Protein AF-A0A5E8HDQ6-F1 (afdb_monomer)

Sequence (291 aa):
MNWHLSIISTVIFILFSLANLFADKIPLDQSLSSLKDEVSQWKQGKISRGFQKKIRNSSRYVMSDGTCELELASKISTVTYYRLSCQETNEPSFIEFLSQNRNHLNQNEFRLKSVQRIGKKQYIEIQTGKLFSDSKEKIEIKQNTDDTDLDYPQKKEIQSGNQNRKSAIQTKTIQNPNLFYFQSIAENPKRRKEVPSNLEVFFDPSCPLEFVEKDQSFYWDQTVSYVFRITCVKDSVYRLMRVPSTSNGELIVSNTIWKNPLPGDRVLGKALLKKISETQIIWEKVILYYE

Nearest PDB structures (foldseek):
  6lbu-assembly1_B  TM=4.526E-01  e=6.367E-01  Kluyveromyces lactis
  3lh4-assembly1_A  TM=2.275E-01  e=8.948E+00  Ixodes scapularis

Solvent-accessible surface area (backbone atoms only — not comparable to full-atom values): 17510 Å² total; per-residue (Å²): 140,76,74,71,61,56,59,56,51,54,54,50,52,50,53,56,56,54,60,67,71,63,70,70,73,76,65,69,49,85,53,61,65,62,48,50,52,55,50,53,51,30,75,76,53,71,74,49,73,67,57,51,48,40,29,73,68,39,42,31,33,62,40,55,74,89,77,33,34,67,37,82,68,51,75,56,98,60,39,38,28,24,28,52,69,70,50,94,58,94,64,60,50,32,31,33,62,77,82,63,84,80,68,97,50,54,63,61,29,33,28,38,54,44,82,43,75,60,91,95,47,69,31,36,32,40,48,70,30,60,79,87,61,100,72,80,83,76,91,71,90,70,86,84,87,66,98,76,73,75,83,64,82,76,77,78,79,73,79,77,68,94,76,79,82,78,70,77,83,75,70,45,80,72,81,51,66,51,38,48,53,48,44,52,34,54,67,31,77,83,53,53,83,74,62,64,69,68,45,63,32,56,32,44,91,41,32,32,33,26,34,60,49,77,49,67,47,80,88,82,71,74,53,34,25,40,34,26,34,38,67,67,44,66,98,36,69,58,20,49,43,75,41,75,34,48,99,85,60,44,45,64,36,66,92,34,78,56,77,81,84,50,71,70,43,62,26,22,33,42,36,31,36,48,47,80,57,99,72,40,57,45,65,72,45,77,47,38,28,75,109

Radius of gyration: 27.12 Å; Cα contacts (8 Å, |Δi|>4): 432; chains: 1; bounding box: 58×44×89 Å

pLDDT: mean 74.62, std 18.77, range [29.67, 94.38]

Structure (mmCIF, N/CA/C/O backbone):
data_AF-A0A5E8HDQ6-F1
#
_entry.id   AF-A0A5E8HDQ6-F1
#
loop_
_atom_site.group_PDB
_atom_site.id
_atom_site.type_symbol
_atom_site.label_atom_id
_atom_site.label_alt_id
_atom_site.label_comp_id
_atom_site.label_asym_id
_atom_site.label_entity_id
_atom_site.label_seq_id
_atom_site.pdbx_PDB_ins_code
_atom_site.Cartn_x
_atom_site.Cartn_y
_atom_site.Cartn_z
_atom_site.occupancy
_atom_site.B_iso_or_equiv
_atom_site.auth_seq_id
_atom_site.auth_comp_id
_atom_site.auth_asym_id
_atom_site.auth_atom_id
_atom_site.pdbx_PDB_model_num
ATOM 1 N N . MET A 1 1 ? 10.882 -23.681 62.930 1.00 49.31 1 MET A N 1
ATOM 2 C CA . MET A 1 1 ? 11.065 -22.960 61.651 1.00 49.31 1 MET A CA 1
ATOM 3 C C . MET A 1 1 ? 9.932 -23.363 60.705 1.00 49.31 1 MET A C 1
ATOM 5 O O . MET A 1 1 ? 9.690 -24.552 60.576 1.00 49.31 1 MET A O 1
ATOM 9 N N . ASN A 1 2 ? 9.257 -22.385 60.088 1.00 48.56 2 ASN A N 1
ATOM 10 C CA . ASN A 1 2 ? 8.475 -22.498 58.838 1.00 48.56 2 ASN A CA 1
ATOM 11 C C . ASN A 1 2 ? 7.010 -22.998 58.846 1.00 48.56 2 ASN A C 1
ATOM 13 O O . ASN A 1 2 ? 6.622 -23.723 57.940 1.00 48.56 2 ASN A O 1
ATOM 17 N N . TRP A 1 3 ? 6.147 -22.521 59.754 1.00 45.91 3 TRP A N 1
ATOM 18 C CA . TRP A 1 3 ? 4.680 -22.665 59.579 1.00 45.91 3 TRP A CA 1
ATOM 19 C C . TRP A 1 3 ? 4.010 -21.462 58.885 1.00 45.91 3 TRP A C 1
ATOM 21 O O . TRP A 1 3 ? 2.965 -21.608 58.259 1.00 45.91 3 TRP A O 1
ATOM 31 N N . HIS A 1 4 ? 4.643 -20.283 58.891 1.00 48.59 4 HIS A N 1
ATOM 32 C CA . HIS A 1 4 ? 4.092 -19.077 58.254 1.00 48.59 4 HIS A CA 1
ATOM 33 C C . HIS A 1 4 ? 4.298 -19.012 56.729 1.00 48.59 4 HIS A C 1
ATOM 35 O O . HIS A 1 4 ? 3.543 -18.327 56.046 1.00 48.59 4 HIS A O 1
ATOM 41 N N . LEU A 1 5 ? 5.265 -19.750 56.168 1.00 50.78 5 LEU A N 1
ATOM 42 C CA . LEU A 1 5 ? 5.510 -19.758 54.717 1.00 50.78 5 LEU A CA 1
ATOM 43 C C . LEU A 1 5 ? 4.477 -20.575 53.923 1.00 50.78 5 LEU A C 1
ATOM 45 O O . LEU A 1 5 ? 4.240 -20.277 52.755 1.00 50.78 5 LEU A O 1
ATOM 49 N N . SER A 1 6 ? 3.830 -21.570 54.541 1.00 50.91 6 SER A N 1
ATOM 50 C CA . SER A 1 6 ? 2.854 -22.421 53.843 1.00 50.91 6 SER A CA 1
ATOM 51 C C . SER A 1 6 ? 1.529 -21.689 53.588 1.00 50.91 6 SER A C 1
ATOM 53 O O . SER A 1 6 ? 1.005 -21.738 52.478 1.00 50.91 6 SER A O 1
ATOM 55 N N . ILE A 1 7 ? 1.054 -20.904 54.563 1.00 53.78 7 ILE A N 1
ATOM 56 C CA . ILE A 1 7 ? -0.217 -20.168 54.461 1.00 53.78 7 ILE A CA 1
ATOM 57 C C . ILE A 1 7 ? -0.124 -19.047 53.413 1.00 53.78 7 ILE A C 1
ATOM 59 O O . ILE A 1 7 ? -1.044 -18.852 52.616 1.00 53.78 7 ILE A O 1
ATOM 63 N N . ILE A 1 8 ? 1.015 -18.350 53.352 1.00 55.41 8 ILE A N 1
ATOM 64 C CA . ILE A 1 8 ? 1.241 -17.274 52.376 1.00 55.41 8 ILE A CA 1
ATOM 65 C C . ILE A 1 8 ? 1.273 -17.841 50.948 1.00 55.41 8 ILE A C 1
ATOM 67 O O . ILE A 1 8 ? 0.690 -17.252 50.040 1.00 55.41 8 ILE A O 1
ATOM 71 N N . SER A 1 9 ? 1.869 -19.022 50.748 1.00 55.44 9 SER A N 1
ATOM 72 C CA . SER A 1 9 ? 1.910 -19.671 49.434 1.00 55.44 9 SER A CA 1
ATOM 73 C C . SER A 1 9 ? 0.520 -20.112 48.954 1.00 55.44 9 SER A C 1
ATOM 75 O O . SER A 1 9 ? 0.173 -19.882 47.796 1.00 55.44 9 SER A O 1
ATOM 77 N N . THR A 1 10 ? -0.327 -20.643 49.845 1.00 56.69 10 THR A N 1
ATOM 78 C CA . THR A 1 10 ? -1.699 -21.045 49.487 1.00 56.69 10 THR A CA 1
ATOM 79 C C . THR A 1 10 ? -2.605 -19.862 49.142 1.00 56.69 10 THR A C 1
ATOM 81 O O . THR A 1 10 ? -3.378 -19.945 48.191 1.00 56.69 10 THR A O 1
ATOM 84 N N . VAL A 1 11 ? -2.479 -18.730 49.842 1.00 57.16 11 VAL A N 1
ATOM 85 C CA . VAL A 1 11 ? -3.283 -17.527 49.553 1.00 57.16 11 VAL A CA 1
ATOM 86 C C . VAL A 1 11 ? -2.865 -16.886 48.226 1.00 57.16 11 VAL A C 1
ATOM 88 O O . VAL A 1 11 ? -3.722 -16.450 47.458 1.00 57.16 11 VAL A O 1
ATOM 91 N N . ILE A 1 12 ? -1.568 -16.895 47.902 1.00 58.69 12 ILE A N 1
ATOM 92 C CA . ILE A 1 12 ? -1.062 -16.408 46.611 1.00 58.69 12 ILE A CA 1
ATOM 93 C C . ILE A 1 12 ? -1.552 -17.304 45.465 1.00 58.69 12 ILE A C 1
ATOM 95 O O . ILE A 1 12 ? -2.018 -16.784 44.453 1.00 58.69 12 ILE A O 1
ATOM 99 N N . PHE A 1 13 ? -1.536 -18.631 45.621 1.00 54.44 13 PHE A N 1
ATOM 100 C CA . PHE A 1 13 ? -2.070 -19.534 44.594 1.00 54.44 13 PHE A CA 1
ATOM 101 C C . PHE A 1 13 ? -3.578 -19.367 44.382 1.00 54.44 13 PHE A C 1
ATOM 103 O O . PHE A 1 13 ? -4.031 -19.402 43.239 1.00 54.44 13 PHE A O 1
ATOM 110 N N . ILE A 1 14 ? -4.358 -19.114 45.437 1.00 56.53 14 ILE A N 1
ATOM 111 C CA . ILE A 1 14 ? -5.797 -18.836 45.311 1.00 56.53 14 ILE A CA 1
ATOM 112 C C . ILE A 1 14 ? -6.024 -17.496 44.588 1.00 56.53 14 ILE A C 1
ATOM 114 O O . ILE A 1 14 ? -6.832 -17.437 43.664 1.00 56.53 14 ILE A O 1
ATOM 118 N N . LEU A 1 15 ? -5.256 -16.446 44.905 1.00 54.12 15 LEU A N 1
ATOM 119 C CA . LEU A 1 15 ? -5.336 -15.155 44.204 1.00 54.12 15 LEU A CA 1
ATOM 120 C C . LEU A 1 15 ? -4.949 -15.260 42.718 1.00 54.12 15 LEU A C 1
ATOM 122 O O . LEU A 1 15 ? -5.630 -14.683 41.871 1.00 54.12 15 LEU A O 1
ATOM 126 N N . PHE A 1 16 ? -3.919 -16.039 42.373 1.00 51.88 16 PHE A N 1
ATOM 127 C CA . PHE A 1 16 ? -3.540 -16.278 40.973 1.00 51.88 16 PHE A CA 1
ATOM 128 C C . PHE A 1 16 ? -4.527 -17.185 40.221 1.00 51.88 16 PHE A C 1
ATOM 130 O O . PHE A 1 16 ? -4.709 -17.029 39.013 1.00 51.88 16 PHE A O 1
ATOM 137 N N . SER A 1 17 ? -5.207 -18.095 40.921 1.00 46.84 17 SER A N 1
ATOM 138 C CA . SER A 1 17 ? -6.248 -18.945 40.328 1.00 46.84 17 SER A CA 1
ATOM 139 C C . SER A 1 17 ? -7.522 -18.150 40.025 1.00 46.84 17 SER A C 1
ATOM 141 O O . SER A 1 17 ? -8.115 -18.331 38.964 1.00 46.84 17 SER A O 1
ATOM 143 N N . LEU A 1 18 ? -7.912 -17.214 40.903 1.00 46.69 18 LEU A N 1
ATOM 144 C CA . LEU A 1 18 ? -9.034 -16.309 40.639 1.00 46.69 18 LEU A CA 1
ATOM 145 C C . LEU A 1 18 ? -8.711 -15.274 39.551 1.00 46.69 18 LEU A C 1
ATOM 147 O O . LEU A 1 18 ? -9.576 -14.984 38.730 1.00 46.69 18 LEU A O 1
ATOM 151 N N . ALA A 1 19 ? -7.478 -14.764 39.473 1.00 45.12 19 ALA A N 1
ATOM 152 C CA . ALA A 1 19 ? -7.091 -13.800 38.438 1.00 45.12 19 ALA A CA 1
ATOM 153 C C . ALA A 1 19 ? -7.155 -14.375 37.007 1.00 45.12 19 ALA A C 1
ATOM 155 O O . ALA A 1 19 ? -7.425 -13.635 36.064 1.00 45.12 19 ALA A O 1
ATOM 156 N N . ASN A 1 20 ? -6.972 -15.690 36.838 1.00 44.34 20 ASN A N 1
ATOM 157 C CA . ASN A 1 20 ? -7.074 -16.356 35.533 1.00 44.34 20 ASN A CA 1
ATOM 158 C C . ASN A 1 20 ? -8.510 -16.750 35.136 1.00 44.34 20 ASN A C 1
ATOM 160 O O . ASN A 1 20 ? -8.743 -17.098 33.980 1.00 44.34 20 ASN A O 1
ATOM 164 N N . LEU A 1 21 ? -9.479 -16.679 36.056 1.00 40.62 21 LEU A N 1
ATOM 165 C CA . LEU A 1 21 ? -10.894 -16.937 35.757 1.00 40.62 21 LEU A CA 1
ATOM 166 C C . LEU A 1 21 ? -11.639 -15.690 35.253 1.00 40.62 21 LEU A C 1
ATOM 168 O O . LEU A 1 21 ? -12.680 -15.826 34.614 1.00 40.62 21 LEU A O 1
ATOM 172 N N . PHE A 1 22 ? -11.075 -14.494 35.448 1.00 42.53 22 PHE A N 1
ATOM 173 C CA . PHE A 1 22 ? -11.596 -13.227 34.920 1.00 42.53 22 PHE A CA 1
ATOM 174 C C . PHE A 1 22 ? -10.836 -12.757 33.672 1.00 42.53 22 PHE A C 1
ATOM 176 O O . PHE A 1 22 ? -10.570 -11.570 33.488 1.00 42.53 22 PHE A O 1
ATOM 183 N N . ALA A 1 23 ? -10.504 -13.682 32.767 1.00 39.72 23 ALA A N 1
ATOM 184 C CA . ALA A 1 23 ? -10.326 -13.311 31.367 1.00 39.72 23 ALA A CA 1
ATOM 185 C C . ALA A 1 23 ? -11.719 -12.987 30.799 1.00 39.72 23 ALA A C 1
ATOM 187 O O . ALA A 1 23 ? -12.364 -13.828 30.169 1.00 39.72 23 ALA A O 1
ATOM 188 N N . ASP A 1 24 ? -12.195 -11.780 31.121 1.00 39.78 24 ASP A N 1
ATOM 189 C CA . ASP A 1 24 ? -13.486 -11.216 30.741 1.00 39.78 24 ASP A CA 1
ATOM 190 C C . ASP A 1 24 ? -13.779 -11.490 29.262 1.00 39.78 24 ASP A C 1
ATOM 192 O O . ASP A 1 24 ? -13.218 -10.877 28.346 1.00 39.78 24 ASP A O 1
ATOM 196 N N . LYS A 1 25 ? -14.713 -12.412 29.016 1.00 46.06 25 LYS A N 1
ATOM 197 C CA . LYS A 1 25 ? -15.456 -12.425 27.761 1.00 46.06 25 LYS A CA 1
ATOM 198 C C . LYS A 1 25 ? -16.211 -11.101 27.721 1.00 46.06 25 LYS A C 1
ATOM 200 O O . LYS A 1 25 ? -17.202 -10.953 28.426 1.00 46.06 25 LYS A O 1
ATOM 205 N N . ILE A 1 26 ? -15.714 -10.141 26.936 1.00 56.59 26 ILE A N 1
ATOM 206 C CA . ILE A 1 26 ? -16.419 -8.884 26.652 1.00 56.59 26 ILE A CA 1
ATOM 207 C C . ILE A 1 26 ? -17.854 -9.269 26.263 1.00 56.59 26 ILE A C 1
ATOM 209 O O . ILE A 1 26 ? -18.007 -9.990 25.268 1.00 56.59 26 ILE A O 1
ATOM 213 N N . PRO A 1 27 ? -18.877 -8.879 27.046 1.00 59.81 27 PRO A N 1
ATOM 214 C CA . PRO A 1 27 ? -20.247 -9.247 26.742 1.00 59.81 27 PRO A CA 1
ATOM 215 C C . PRO A 1 27 ? -20.607 -8.672 25.372 1.00 59.81 27 PRO A C 1
ATOM 217 O O . PRO A 1 27 ? -20.217 -7.556 25.026 1.00 59.81 27 PRO A O 1
ATOM 220 N N . LEU A 1 28 ? -21.297 -9.476 24.570 1.00 60.28 28 LEU A N 1
ATOM 221 C CA . LEU A 1 28 ? -21.879 -9.019 23.317 1.00 60.28 28 LEU A CA 1
ATOM 222 C C . LEU A 1 28 ? -22.953 -7.989 23.695 1.00 60.28 28 LEU A C 1
ATOM 224 O O . LEU A 1 28 ? -23.933 -8.361 24.333 1.00 60.28 28 LEU A O 1
ATOM 228 N N . ASP A 1 29 ? -22.739 -6.709 23.393 1.00 63.09 29 ASP A N 1
ATOM 229 C CA . ASP A 1 29 ? -23.717 -5.650 23.656 1.00 63.09 29 ASP A CA 1
ATOM 230 C C . ASP A 1 29 ? -24.878 -5.848 22.660 1.00 63.09 29 ASP A C 1
ATOM 232 O O . ASP A 1 29 ? -24.705 -5.755 21.445 1.00 63.09 29 ASP A O 1
ATOM 236 N N . GLN A 1 30 ? -26.060 -6.206 23.172 1.00 63.69 30 GLN A N 1
ATOM 237 C CA . GLN A 1 30 ? -27.135 -6.839 22.386 1.00 63.69 30 GLN A CA 1
ATOM 238 C C . GLN A 1 30 ? -28.071 -5.881 21.621 1.00 63.69 30 GLN A C 1
ATOM 240 O O . GLN A 1 30 ? -29.013 -6.359 21.000 1.00 63.69 30 GLN A O 1
ATOM 245 N N . SER A 1 31 ? -27.857 -4.559 21.623 1.00 81.00 31 SER A N 1
ATOM 246 C CA . SER A 1 31 ? -28.801 -3.610 20.997 1.00 81.00 31 SER A CA 1
ATOM 247 C C . SER A 1 31 ? -28.120 -2.649 20.018 1.00 81.00 31 SER A C 1
ATOM 249 O O . SER A 1 31 ? -27.333 -1.786 20.421 1.00 81.00 31 SER A O 1
ATOM 251 N N . LEU A 1 32 ? -28.460 -2.766 18.727 1.00 84.50 32 LEU A N 1
ATOM 252 C CA . LEU A 1 32 ? -28.029 -1.819 17.692 1.00 84.50 32 LEU A CA 1
ATOM 253 C C . LEU A 1 32 ? -28.844 -0.525 17.721 1.00 84.50 32 LEU A C 1
ATOM 255 O O . LEU A 1 32 ? -28.324 0.524 17.343 1.00 84.50 32 LEU A O 1
ATOM 259 N N . SER A 1 33 ? -30.077 -0.559 18.230 1.00 84.25 33 SER A N 1
ATOM 260 C CA . SER A 1 33 ? -30.874 0.649 18.479 1.00 84.25 33 SER A CA 1
ATOM 261 C C . SER A 1 33 ? -30.211 1.570 19.507 1.00 84.25 33 SER A C 1
ATOM 263 O O . SER A 1 33 ? -30.049 2.761 19.251 1.00 84.25 33 SER A O 1
ATOM 265 N N . SER A 1 34 ? -29.692 1.021 20.610 1.00 85.81 34 SER A N 1
ATOM 266 C CA . SER A 1 34 ? -28.901 1.801 21.570 1.00 85.81 34 SER A CA 1
ATOM 267 C C . SER A 1 34 ? -27.644 2.394 20.926 1.00 85.81 34 SER A C 1
ATOM 269 O O . SER A 1 34 ? -27.293 3.540 21.209 1.00 85.81 34 SER A O 1
ATOM 271 N N . LEU A 1 35 ? -26.982 1.650 20.030 1.00 88.12 35 LEU A N 1
ATOM 272 C CA . LEU A 1 35 ? -25.830 2.157 19.285 1.00 88.12 35 LEU A CA 1
ATOM 273 C C . LEU A 1 35 ? -26.227 3.287 18.321 1.00 88.12 35 LEU A C 1
ATOM 275 O O . LEU A 1 35 ? -25.507 4.281 18.243 1.00 88.12 35 LEU A O 1
ATOM 279 N N . LYS A 1 36 ? -27.367 3.178 17.622 1.00 90.00 36 LYS A N 1
ATOM 280 C CA . LYS A 1 36 ? -27.915 4.256 16.778 1.00 90.00 36 LYS A CA 1
ATOM 281 C C . LYS A 1 36 ? -28.061 5.541 17.589 1.00 90.00 36 LYS A C 1
ATOM 283 O O . LYS A 1 36 ? -27.606 6.589 17.134 1.00 90.00 36 LYS A O 1
ATOM 288 N N . ASP A 1 37 ? -28.661 5.467 18.770 1.00 88.31 37 ASP A N 1
ATOM 289 C CA . ASP A 1 37 ? -28.925 6.648 19.594 1.00 88.31 37 ASP A CA 1
ATOM 290 C C . ASP A 1 37 ? -27.625 7.291 20.097 1.00 88.31 37 ASP A C 1
ATOM 292 O O . ASP A 1 37 ? -27.456 8.509 20.002 1.00 88.31 37 ASP A O 1
ATOM 296 N N . GLU A 1 38 ? -26.659 6.479 20.541 1.00 89.31 38 GLU A N 1
ATOM 297 C CA . GLU A 1 38 ? -25.329 6.952 20.948 1.00 89.31 38 GLU A CA 1
ATOM 298 C C . GLU A 1 38 ? -24.579 7.633 19.792 1.00 89.31 38 GLU A C 1
ATOM 300 O O . GLU A 1 38 ? -23.946 8.678 19.980 1.00 89.31 38 GLU A O 1
ATOM 305 N N . VAL A 1 39 ? -24.679 7.078 18.581 1.00 88.94 39 VAL A N 1
ATOM 306 C CA . VAL A 1 39 ? -24.070 7.637 17.367 1.00 88.94 39 VAL A CA 1
ATOM 307 C C . VAL A 1 39 ? -24.744 8.945 16.964 1.00 88.94 39 VAL A C 1
ATOM 309 O O . VAL A 1 39 ? -24.047 9.910 16.654 1.00 88.94 39 VAL A O 1
ATOM 312 N N . SER A 1 40 ? -26.075 9.010 17.003 1.00 86.38 40 SER A N 1
ATOM 313 C CA . SER A 1 40 ? -26.847 10.217 16.685 1.00 86.38 40 SER A CA 1
ATOM 314 C C . SER A 1 40 ? -26.514 11.364 17.640 1.00 86.38 40 SER A C 1
ATOM 316 O O . SER A 1 40 ? -26.219 12.473 17.195 1.00 86.38 40 SER A O 1
ATOM 318 N N . GLN A 1 41 ? -26.462 11.091 18.948 1.00 86.56 41 GLN A N 1
ATOM 319 C CA . GLN A 1 41 ? -26.047 12.075 19.953 1.00 86.56 41 GLN A CA 1
ATOM 320 C C . GLN A 1 41 ? -24.604 12.538 19.737 1.00 86.56 41 GLN A C 1
ATOM 322 O O . GLN A 1 41 ? -24.301 13.727 19.842 1.00 86.56 41 GLN A O 1
ATOM 327 N N . TRP A 1 42 ? -23.706 11.613 19.396 1.00 87.81 42 TRP A N 1
ATOM 328 C CA . TRP A 1 42 ? -22.324 11.954 19.081 1.00 87.81 42 TRP A CA 1
ATOM 329 C C . TRP A 1 42 ? -22.214 12.841 17.833 1.00 87.81 42 TRP A C 1
ATOM 331 O O . TRP A 1 42 ? -21.461 13.811 17.851 1.00 87.81 42 TRP A O 1
ATOM 341 N N . LYS A 1 43 ? -22.990 12.585 16.775 1.00 83.19 43 LYS A N 1
ATOM 342 C CA . LYS A 1 43 ? -23.014 13.443 15.576 1.00 83.19 43 LYS A CA 1
ATOM 343 C C . LYS A 1 43 ? -23.521 14.859 15.874 1.00 83.19 43 LYS A C 1
ATOM 345 O O . LYS A 1 43 ? -23.106 15.796 15.199 1.00 83.19 43 LYS A O 1
ATOM 350 N N . GLN A 1 44 ? -24.368 15.019 16.890 1.00 82.38 44 GLN A N 1
ATOM 351 C CA . GLN A 1 44 ? -24.886 16.313 17.342 1.00 82.38 44 GLN A CA 1
ATOM 352 C C . GLN A 1 44 ? -23.946 17.051 18.317 1.00 82.38 44 GLN A C 1
ATOM 354 O O . GLN A 1 44 ? -24.192 18.218 18.624 1.00 82.38 44 GLN A O 1
ATOM 359 N N . GLY A 1 45 ? -22.865 16.430 18.814 1.00 81.19 45 GLY A N 1
ATOM 360 C CA . GLY A 1 45 ? -22.024 17.063 19.833 1.00 81.19 45 GLY A CA 1
ATOM 361 C C . GLY A 1 45 ? -20.794 16.273 20.290 1.00 81.19 45 GLY A C 1
ATOM 362 O O . GLY A 1 45 ? -20.037 15.713 19.502 1.00 81.19 45 GLY A O 1
ATOM 363 N N . LYS A 1 46 ? -20.511 16.308 21.599 1.00 79.69 46 LYS A N 1
ATOM 364 C CA . LYS A 1 46 ? -19.355 15.610 22.189 1.00 79.69 46 LYS A CA 1
ATOM 365 C C . LYS A 1 46 ? -19.706 14.161 22.511 1.00 79.69 46 LYS A C 1
ATOM 367 O O . LYS A 1 46 ? -20.802 13.865 22.972 1.00 79.69 46 LYS A O 1
ATOM 372 N N . ILE A 1 47 ? -18.729 13.273 22.340 1.00 83.56 47 ILE A N 1
ATOM 373 C CA . ILE A 1 47 ? -18.852 11.866 22.723 1.00 83.56 47 ILE A CA 1
ATOM 374 C C . ILE A 1 47 ? -19.120 11.721 24.229 1.00 83.56 47 ILE A C 1
ATOM 376 O O . ILE A 1 47 ? -18.426 12.320 25.056 1.00 83.56 47 ILE A O 1
ATOM 380 N N . SER A 1 48 ? -20.125 10.922 24.595 1.00 87.69 48 SER A N 1
ATOM 381 C CA . SER A 1 48 ? -20.429 10.641 25.999 1.00 87.69 48 SER A CA 1
ATOM 382 C C . SER A 1 48 ? -19.330 9.775 26.630 1.00 87.69 48 SER A C 1
ATOM 384 O O . SER A 1 48 ? -18.702 8.950 25.962 1.00 87.69 48 SER A O 1
ATOM 386 N N . ARG A 1 49 ? -19.096 9.917 27.944 1.00 86.25 49 ARG A N 1
ATOM 387 C CA . ARG A 1 49 ? -18.099 9.095 28.664 1.00 86.25 49 ARG A CA 1
ATOM 388 C C . ARG A 1 49 ? -18.409 7.595 28.568 1.00 86.25 49 ARG A C 1
ATOM 390 O O . ARG A 1 49 ? -17.487 6.787 28.490 1.00 86.25 49 ARG A O 1
ATOM 397 N N . GLY A 1 50 ? -19.696 7.237 28.558 1.00 85.38 50 GLY A N 1
ATOM 398 C CA . GLY A 1 50 ? -20.158 5.859 28.387 1.00 85.38 50 GLY A CA 1
ATOM 399 C C . GLY A 1 50 ? -19.805 5.308 27.009 1.00 85.38 50 GLY A C 1
ATOM 400 O O . GLY A 1 50 ? -19.176 4.255 26.910 1.00 85.38 50 GLY A O 1
ATOM 401 N N . PHE A 1 51 ? -20.098 6.069 25.953 1.00 87.50 51 PHE A N 1
ATOM 402 C CA . PHE A 1 51 ? -19.786 5.654 24.589 1.00 87.50 51 PHE A CA 1
ATOM 403 C C . PHE A 1 51 ? -18.273 5.597 24.337 1.00 87.50 51 PHE A C 1
ATOM 405 O O . PHE A 1 51 ? -17.760 4.641 23.758 1.00 87.50 51 PHE A O 1
ATOM 412 N N . GLN A 1 52 ? -17.512 6.542 24.895 1.00 87.38 52 GLN A N 1
ATOM 413 C CA . GLN A 1 52 ? -16.051 6.508 24.849 1.00 87.38 52 GLN A CA 1
ATOM 414 C C . GLN A 1 52 ? -15.475 5.255 25.535 1.00 87.38 52 GLN A C 1
ATOM 416 O O . GLN A 1 52 ? -14.502 4.677 25.045 1.00 87.38 52 GLN A O 1
ATOM 421 N N . LYS A 1 53 ? -16.081 4.802 26.644 1.00 88.12 53 LYS A N 1
ATOM 422 C CA . LYS A 1 53 ? -15.701 3.554 27.325 1.00 88.12 53 LYS A CA 1
ATOM 423 C C . LYS A 1 53 ? -16.000 2.326 26.458 1.00 88.12 53 LYS A C 1
ATOM 425 O O . LYS A 1 53 ? -15.138 1.458 26.369 1.00 88.12 53 LYS A O 1
ATOM 430 N N . LYS A 1 54 ? -17.152 2.279 25.778 1.00 88.44 54 LYS A N 1
ATOM 431 C CA . LYS A 1 54 ? -17.510 1.202 24.830 1.00 88.44 54 LYS A CA 1
ATOM 432 C C . LYS A 1 54 ? -16.515 1.094 23.670 1.00 88.44 54 LYS A C 1
ATOM 434 O O . LYS A 1 54 ? -16.040 0.002 23.363 1.00 88.44 54 LYS A O 1
ATOM 439 N N . ILE A 1 55 ? -16.114 2.228 23.088 1.00 88.12 55 ILE A N 1
ATOM 440 C CA . ILE A 1 55 ? -15.080 2.267 22.039 1.00 88.12 55 ILE A CA 1
ATOM 441 C C . ILE A 1 55 ? -13.735 1.776 22.591 1.00 88.12 55 ILE A C 1
ATOM 443 O O . ILE A 1 55 ? -13.124 0.876 22.018 1.00 88.12 55 ILE A O 1
ATOM 447 N N . ARG A 1 56 ? -13.295 2.303 23.744 1.00 86.62 56 ARG A N 1
ATOM 448 C CA . ARG A 1 56 ? -12.022 1.912 24.377 1.00 86.62 56 ARG A CA 1
ATOM 449 C C . ARG A 1 56 ? -11.972 0.422 24.723 1.00 86.62 56 ARG A C 1
ATOM 451 O O . ARG A 1 56 ? -10.924 -0.199 24.571 1.00 86.62 56 ARG A O 1
ATOM 458 N N . ASN A 1 57 ? -13.093 -0.144 25.160 1.00 87.06 57 ASN A N 1
ATOM 459 C CA . ASN A 1 57 ? -13.212 -1.556 25.513 1.00 87.06 57 ASN A CA 1
ATOM 460 C C . ASN A 1 57 ? -13.408 -2.469 24.295 1.00 87.06 57 ASN A C 1
ATOM 462 O O . ASN A 1 57 ? -13.473 -3.684 24.459 1.00 87.06 57 ASN A O 1
ATOM 466 N N . SER A 1 58 ? -13.485 -1.912 23.080 1.00 86.19 58 SER A N 1
ATOM 467 C CA . SER A 1 58 ? -13.797 -2.664 21.864 1.00 86.19 58 SER A CA 1
ATOM 468 C C . SER A 1 58 ? -15.086 -3.487 21.995 1.00 86.19 58 SER A C 1
ATOM 470 O O . SER A 1 58 ? -15.090 -4.676 21.655 1.00 86.19 58 SER A O 1
ATOM 472 N N . SER A 1 59 ? -16.159 -2.859 22.506 1.00 88.12 59 SER A N 1
ATOM 473 C CA . SER A 1 59 ? -17.489 -3.476 22.620 1.00 88.12 59 SER A CA 1
ATOM 474 C C . SER A 1 59 ? -17.885 -4.155 21.309 1.00 88.12 59 SER A C 1
ATOM 476 O O . SER A 1 59 ? -17.632 -3.632 20.215 1.00 88.12 59 SER A O 1
ATOM 478 N N . ARG A 1 60 ? -18.477 -5.343 21.441 1.00 88.56 60 ARG A N 1
ATOM 479 C CA . ARG A 1 60 ? -18.892 -6.191 20.323 1.00 88.56 60 ARG A CA 1
ATOM 480 C C . ARG A 1 60 ? -20.390 -6.084 20.124 1.00 88.56 60 ARG A C 1
ATOM 482 O O . ARG A 1 60 ? -21.130 -6.072 21.100 1.00 88.56 60 ARG A O 1
ATOM 489 N N . TYR A 1 61 ? -20.796 -6.085 18.869 1.00 89.00 61 TYR A N 1
ATOM 490 C CA . TYR A 1 61 ? -22.176 -5.966 18.434 1.00 89.00 61 TYR A CA 1
ATOM 491 C C . TYR A 1 61 ? -22.467 -7.029 17.379 1.00 89.00 61 TYR A C 1
ATOM 493 O O . TYR A 1 61 ? -21.572 -7.452 16.642 1.00 89.00 61 TYR A O 1
ATOM 501 N N . VAL A 1 62 ? -23.725 -7.448 17.296 1.00 88.81 62 VAL A N 1
ATOM 502 C CA . VAL A 1 62 ? -24.219 -8.283 16.195 1.00 88.81 62 VAL A CA 1
ATOM 503 C C . VAL A 1 62 ? -24.378 -7.452 14.925 1.00 88.81 62 VAL A C 1
ATOM 505 O O . VAL A 1 62 ? -24.654 -6.264 14.996 1.00 88.81 62 VAL A O 1
ATOM 508 N N . MET A 1 63 ? -24.223 -8.066 13.754 1.00 86.25 63 MET A N 1
ATOM 509 C CA . MET A 1 63 ? -24.430 -7.399 12.460 1.00 86.25 63 MET A CA 1
ATOM 510 C C . MET A 1 63 ? -25.887 -7.000 12.223 1.00 86.25 63 MET A C 1
ATOM 512 O O . MET A 1 63 ? -26.137 -5.997 11.567 1.00 86.25 63 MET A O 1
ATOM 516 N N . SER A 1 64 ? -26.829 -7.786 12.740 1.00 85.94 64 SER A N 1
ATOM 517 C CA . SER A 1 64 ? -28.267 -7.553 12.629 1.00 85.94 64 SER A CA 1
ATOM 518 C C . SER A 1 64 ? -28.955 -8.053 13.896 1.00 85.94 64 SER A C 1
ATOM 520 O O . SER A 1 64 ? -28.649 -9.152 14.364 1.00 85.94 64 SER A O 1
ATOM 522 N N . ASP A 1 65 ? -29.858 -7.245 14.453 1.00 82.94 65 ASP A N 1
ATOM 523 C CA . ASP A 1 65 ? -30.719 -7.600 15.593 1.00 82.94 65 ASP A CA 1
ATOM 524 C C . ASP A 1 65 ? -32.196 -7.793 15.184 1.00 82.94 65 ASP A C 1
ATOM 526 O O . ASP A 1 65 ? -33.076 -7.919 16.033 1.00 82.94 65 ASP A O 1
ATOM 530 N N . GLY A 1 66 ? -32.473 -7.822 13.873 1.00 77.81 66 GLY A N 1
ATOM 531 C CA . GLY A 1 66 ? -33.816 -7.930 13.291 1.00 77.81 66 GLY A CA 1
ATOM 532 C C . GLY A 1 66 ? -34.574 -6.601 13.184 1.00 77.81 66 GLY A C 1
ATOM 533 O O . GLY A 1 66 ? -35.470 -6.486 12.353 1.00 77.81 66 GLY A O 1
ATOM 534 N N . THR A 1 67 ? -34.197 -5.586 13.967 1.00 81.88 67 THR A N 1
ATOM 535 C CA . THR A 1 67 ? -34.769 -4.226 13.901 1.00 81.88 67 THR A CA 1
ATOM 536 C C . THR A 1 67 ? -33.837 -3.240 13.206 1.00 81.88 67 THR A C 1
ATOM 538 O O . THR A 1 67 ? -34.279 -2.270 12.594 1.00 81.88 67 THR A O 1
ATOM 541 N N . CYS A 1 68 ? -32.538 -3.501 13.296 1.00 86.00 68 CYS A N 1
ATOM 542 C CA . CYS A 1 68 ? -31.476 -2.704 12.731 1.00 86.00 68 CYS A CA 1
ATOM 543 C C . CYS A 1 68 ? -30.358 -3.623 12.224 1.00 86.00 68 CYS A C 1
ATOM 545 O O . CYS A 1 68 ? -30.078 -4.671 12.807 1.00 86.00 68 CYS A O 1
ATOM 547 N N . GLU A 1 69 ? -29.711 -3.226 11.134 1.00 90.00 69 GLU A N 1
ATOM 548 C CA . GLU A 1 69 ? -28.616 -3.962 10.505 1.00 90.00 69 GLU A CA 1
ATOM 549 C C . GLU A 1 69 ? -27.480 -3.014 10.128 1.00 90.00 69 GLU A C 1
ATOM 551 O O . GLU A 1 69 ? -27.707 -1.872 9.731 1.00 90.00 69 GLU A O 1
ATOM 556 N N . LEU A 1 70 ? -26.242 -3.489 10.250 1.00 90.12 70 LEU A N 1
ATOM 557 C CA . LEU A 1 70 ? -25.070 -2.817 9.716 1.00 90.12 70 LEU A CA 1
ATOM 558 C C . LEU A 1 70 ? -24.972 -3.068 8.204 1.00 90.12 70 LEU A C 1
ATOM 560 O O . LEU A 1 70 ? -24.552 -4.135 7.754 1.00 90.12 70 LEU A O 1
ATOM 564 N N . GLU A 1 71 ? -25.314 -2.050 7.425 1.00 90.31 71 GLU A N 1
ATOM 565 C CA . GLU A 1 71 ? -25.304 -2.077 5.968 1.00 90.31 71 GLU A CA 1
ATOM 566 C C . GLU A 1 71 ? -24.035 -1.450 5.396 1.00 90.31 71 GLU A C 1
ATOM 568 O O . GLU A 1 71 ? -23.502 -0.461 5.913 1.00 90.31 71 GLU A O 1
ATOM 573 N N . LEU A 1 72 ? -23.593 -1.991 4.263 1.00 88.75 72 LEU A N 1
ATOM 574 C CA . LEU A 1 72 ? -22.589 -1.356 3.422 1.00 88.75 72 LEU A CA 1
ATOM 575 C C . LEU A 1 72 ? -23.197 -0.103 2.777 1.00 88.75 72 LEU A C 1
ATOM 577 O O . LEU A 1 72 ? -24.190 -0.197 2.062 1.00 88.75 72 LEU A O 1
ATOM 581 N N . ALA A 1 73 ? -22.594 1.061 3.016 1.00 88.25 73 ALA A N 1
ATOM 582 C CA . ALA A 1 73 ? -23.014 2.319 2.402 1.00 88.25 73 ALA A CA 1
ATOM 583 C C . ALA A 1 73 ? -22.225 2.607 1.117 1.00 88.25 73 ALA A C 1
ATOM 585 O O . ALA A 1 73 ? -22.805 2.946 0.092 1.00 88.25 73 ALA A O 1
ATOM 586 N N . SER A 1 74 ? -20.897 2.480 1.169 1.00 86.75 74 SER A N 1
ATOM 587 C CA . SER A 1 74 ? -20.019 2.658 0.008 1.00 86.75 74 SER A CA 1
ATOM 588 C C . SER A 1 74 ? -18.632 2.070 0.269 1.00 86.75 74 SER A C 1
ATOM 590 O O . SER A 1 74 ? -18.253 1.786 1.407 1.00 86.75 74 SER A O 1
ATOM 592 N N . LYS A 1 75 ? -17.842 1.897 -0.790 1.00 86.75 75 LYS A N 1
ATOM 593 C CA . LYS A 1 75 ? -16.442 1.464 -0.716 1.00 86.75 75 LYS A CA 1
ATOM 594 C C . LYS A 1 75 ? -15.612 2.413 -1.567 1.00 86.75 75 LYS A C 1
ATOM 596 O O . LYS A 1 75 ? -15.848 2.528 -2.764 1.00 86.75 75 LYS A O 1
ATOM 601 N N . ILE A 1 76 ? -14.659 3.107 -0.950 1.00 79.62 76 ILE A N 1
ATOM 602 C CA . ILE A 1 76 ? -13.782 4.058 -1.641 1.00 79.62 76 ILE A CA 1
ATOM 603 C C . ILE A 1 76 ? -12.339 3.667 -1.342 1.00 79.62 76 ILE A C 1
ATOM 605 O O . ILE A 1 76 ? -11.863 3.796 -0.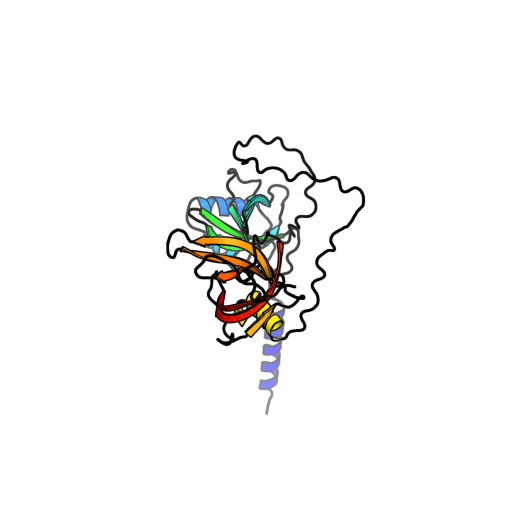212 1.00 79.62 76 ILE A O 1
ATOM 609 N N . SER A 1 77 ? -11.629 3.199 -2.367 1.00 80.12 77 SER A N 1
ATOM 610 C CA . SER A 1 77 ? -10.229 2.772 -2.275 1.00 80.12 77 SER A CA 1
ATOM 611 C C . SER A 1 77 ? -10.000 1.726 -1.171 1.00 80.12 77 SER A C 1
ATOM 613 O O . SER A 1 77 ? -10.356 0.561 -1.332 1.00 80.12 77 SER A O 1
ATOM 615 N N . THR A 1 78 ? -9.396 2.124 -0.047 1.00 82.50 78 THR A N 1
ATOM 616 C CA . THR A 1 78 ? -9.029 1.258 1.086 1.00 82.50 78 THR A CA 1
ATOM 617 C C . THR A 1 78 ? -9.962 1.401 2.291 1.00 82.50 78 THR A C 1
ATOM 619 O O . THR A 1 78 ? -9.691 0.801 3.336 1.00 82.50 78 THR A O 1
ATOM 622 N N . VAL A 1 79 ? -11.034 2.193 2.162 1.00 84.75 79 VAL A N 1
ATOM 623 C CA . VAL A 1 79 ? -12.005 2.475 3.223 1.00 84.75 79 VAL A CA 1
ATOM 624 C C . VAL A 1 79 ? -13.380 1.959 2.817 1.00 84.75 79 VAL A C 1
ATOM 626 O O . VAL A 1 79 ? -13.937 2.358 1.793 1.00 84.75 79 VAL A O 1
ATOM 629 N N . THR A 1 80 ? -13.939 1.097 3.655 1.00 89.94 80 THR A N 1
ATOM 630 C CA . THR A 1 80 ? -15.321 0.632 3.544 1.00 89.94 80 THR A CA 1
ATOM 631 C C . THR A 1 80 ? -16.182 1.435 4.507 1.00 89.94 80 THR A C 1
ATOM 633 O O . THR A 1 80 ? -15.859 1.519 5.690 1.00 89.94 80 THR A O 1
ATOM 636 N N . TYR A 1 81 ? -17.258 2.038 4.016 1.00 91.31 81 TYR A N 1
ATOM 637 C CA . TYR A 1 81 ? -18.184 2.850 4.795 1.00 91.31 81 TYR A CA 1
ATOM 638 C C . TYR A 1 81 ? -19.439 2.048 5.110 1.00 91.31 81 TYR A C 1
ATOM 640 O O . TYR A 1 81 ? -20.042 1.454 4.216 1.00 91.31 81 TYR A O 1
ATOM 648 N N . TYR A 1 82 ? -19.867 2.090 6.369 1.00 92.50 82 TYR A N 1
ATOM 649 C CA . TYR A 1 82 ? -21.080 1.428 6.826 1.00 92.50 82 TYR A CA 1
ATOM 650 C C . TYR A 1 82 ? -22.038 2.409 7.496 1.00 92.50 82 TYR A C 1
ATOM 652 O O . TYR A 1 82 ? -21.652 3.450 8.050 1.00 92.50 82 TYR A O 1
ATOM 660 N N . ARG A 1 83 ? -23.310 2.034 7.470 1.00 92.12 83 ARG A N 1
ATOM 661 C CA . ARG A 1 83 ? -24.413 2.720 8.141 1.00 92.12 83 ARG A CA 1
ATOM 662 C C . ARG A 1 83 ? -25.286 1.700 8.857 1.00 92.12 83 ARG A C 1
ATOM 664 O O . ARG A 1 83 ? -25.203 0.509 8.577 1.00 92.12 83 ARG A O 1
ATOM 671 N N . LEU A 1 84 ? -26.115 2.170 9.774 1.00 91.06 84 LEU A N 1
ATOM 672 C CA . LEU A 1 84 ? -27.143 1.332 10.381 1.00 91.06 84 LEU A CA 1
ATOM 673 C C . LEU A 1 84 ? -28.454 1.541 9.619 1.00 91.06 84 LEU A C 1
ATOM 675 O O . LEU A 1 84 ? -28.844 2.684 9.403 1.00 91.06 84 LEU A O 1
ATOM 679 N N . SER A 1 85 ? -29.145 0.469 9.238 1.00 88.00 85 SER A N 1
ATOM 680 C CA . SER A 1 85 ? -30.403 0.534 8.477 1.00 88.00 85 SER A CA 1
ATOM 681 C C . SER A 1 85 ? -31.513 1.295 9.213 1.00 88.00 85 SER A C 1
ATOM 683 O O . SER A 1 85 ? -32.372 1.907 8.591 1.00 88.00 85 SER A O 1
ATOM 685 N N . CYS A 1 86 ? -31.458 1.323 10.548 1.00 86.00 86 CYS A N 1
ATOM 686 C CA . CYS A 1 86 ? -32.384 2.066 11.400 1.00 86.00 86 CYS A CA 1
ATOM 687 C C . CYS A 1 86 ? -32.038 3.563 11.567 1.00 86.00 86 CYS A C 1
ATOM 689 O O . CYS A 1 86 ? -32.696 4.268 12.345 1.00 86.00 86 CYS A O 1
ATOM 691 N N . GLN A 1 87 ? -30.994 4.065 10.897 1.00 83.50 87 GLN A N 1
ATOM 692 C CA . GLN A 1 87 ? -30.663 5.492 10.886 1.00 83.50 87 GLN A CA 1
ATOM 693 C C . GLN A 1 87 ? -31.606 6.271 9.967 1.00 83.50 87 GLN A C 1
ATOM 695 O O . GLN A 1 87 ? -31.929 5.841 8.867 1.00 83.50 87 GLN A O 1
ATOM 700 N N . GLU A 1 88 ? -32.016 7.457 10.417 1.00 79.38 88 GLU A N 1
ATOM 701 C CA . GLU A 1 88 ? -32.846 8.373 9.619 1.00 79.38 88 GLU A CA 1
ATOM 702 C C . GLU A 1 88 ? -32.047 9.048 8.500 1.00 79.38 88 GLU A C 1
ATOM 704 O O . GLU A 1 88 ? -32.606 9.453 7.484 1.00 79.38 88 GLU A O 1
ATOM 709 N N . THR A 1 89 ? -30.731 9.179 8.678 1.00 79.44 89 THR A N 1
ATOM 710 C CA . THR A 1 89 ? -29.845 9.788 7.691 1.00 79.44 89 THR A CA 1
ATOM 711 C C . THR A 1 89 ? -29.153 8.717 6.859 1.00 79.44 89 THR A C 1
ATOM 713 O O . THR A 1 89 ? -28.640 7.727 7.373 1.00 79.44 89 THR A O 1
ATOM 716 N N . ASN A 1 90 ? -29.052 8.959 5.551 1.00 80.69 90 ASN A N 1
ATOM 717 C CA . ASN A 1 90 ? -28.292 8.098 4.640 1.00 80.69 90 ASN A CA 1
ATOM 718 C C . ASN A 1 90 ? -26.765 8.251 4.797 1.00 80.69 90 ASN A C 1
ATOM 720 O O . ASN A 1 90 ? -26.006 7.638 4.048 1.00 80.69 90 ASN A O 1
ATOM 724 N N . GLU A 1 91 ? -26.296 9.077 5.736 1.00 84.81 91 GLU A N 1
ATOM 725 C CA . GLU A 1 91 ? -24.873 9.338 5.909 1.00 84.81 91 GLU A CA 1
ATOM 726 C C . GLU A 1 91 ? -24.160 8.190 6.642 1.00 84.81 91 GLU A C 1
ATOM 728 O O . GLU A 1 91 ? -24.595 7.774 7.719 1.00 84.81 91 GLU A O 1
ATOM 733 N N . PRO A 1 92 ? -23.002 7.721 6.139 1.00 90.38 92 PRO A N 1
ATOM 734 C CA . PRO A 1 92 ? -22.249 6.679 6.815 1.00 90.38 92 PRO A CA 1
ATOM 735 C C . PRO A 1 92 ? -21.705 7.170 8.158 1.00 90.38 92 PRO A C 1
ATOM 737 O O . PRO A 1 92 ? -21.108 8.246 8.287 1.00 90.38 92 PRO A O 1
ATOM 740 N N . SER A 1 93 ? -21.890 6.339 9.176 1.00 91.06 93 SER A N 1
ATOM 741 C CA . SER A 1 93 ? -21.422 6.610 10.537 1.00 91.06 93 SER A CA 1
ATOM 742 C C . SER A 1 93 ? -20.172 5.812 10.898 1.00 91.06 93 SER A C 1
ATOM 744 O O . SER A 1 93 ? -19.404 6.238 11.765 1.00 91.06 93 SER A O 1
ATOM 746 N N . PHE A 1 94 ? -19.933 4.702 10.200 1.00 93.62 94 PHE A N 1
ATOM 747 C CA . PHE A 1 94 ? -18.880 3.749 10.517 1.00 93.62 94 PHE A CA 1
ATOM 748 C C . PHE A 1 94 ? -17.945 3.540 9.331 1.00 93.62 94 PHE A C 1
ATOM 750 O O . PHE A 1 94 ? -18.348 3.693 8.178 1.00 93.62 94 PHE A O 1
ATOM 757 N N . ILE A 1 95 ? -16.699 3.175 9.622 1.00 93.19 95 ILE A N 1
ATOM 758 C CA . ILE A 1 95 ? -15.697 2.840 8.611 1.00 93.19 95 ILE A CA 1
ATOM 759 C C . ILE A 1 95 ? -14.886 1.609 9.001 1.00 93.19 95 ILE A C 1
ATOM 761 O O . ILE A 1 95 ? -14.680 1.334 10.178 1.00 93.19 95 ILE A O 1
ATOM 765 N N . GLU A 1 96 ? -14.344 0.921 8.009 1.00 90.38 96 GLU A N 1
ATOM 766 C CA . GLU A 1 96 ? -13.352 -0.135 8.179 1.00 90.38 96 GLU A CA 1
ATOM 767 C C . GLU A 1 96 ? -12.212 0.075 7.184 1.00 90.38 96 GLU A C 1
ATOM 769 O O . GLU A 1 96 ? -12.441 0.315 5.998 1.00 90.38 96 GLU A O 1
ATOM 774 N N . PHE A 1 97 ? -10.972 -0.020 7.664 1.00 86.06 97 PHE A N 1
ATOM 775 C CA . PHE A 1 97 ? -9.792 0.012 6.805 1.00 86.06 97 PHE A CA 1
ATOM 776 C C . PHE A 1 97 ? -9.413 -1.402 6.363 1.00 86.06 97 PHE A C 1
ATOM 778 O O . PHE A 1 97 ? -9.356 -2.322 7.180 1.00 86.06 97 PHE A O 1
ATOM 785 N N . LEU A 1 98 ? -9.035 -1.554 5.092 1.00 74.56 98 LEU A N 1
ATOM 786 C CA . LEU A 1 98 ? -8.634 -2.836 4.492 1.00 74.56 98 LEU A CA 1
ATOM 787 C C . LEU A 1 98 ? -7.478 -3.549 5.241 1.00 74.56 98 LEU A C 1
ATOM 789 O O . LEU A 1 98 ? -7.361 -4.771 5.190 1.00 74.56 98 LEU A O 1
ATOM 793 N N . SER A 1 99 ? -6.637 -2.798 5.962 1.00 56.72 99 SER A N 1
ATOM 794 C CA . SER A 1 99 ? -5.349 -3.241 6.527 1.00 56.72 99 SER A CA 1
ATOM 795 C C . SER A 1 99 ? -5.407 -3.855 7.943 1.00 56.72 99 SER A C 1
ATOM 797 O O . SER A 1 99 ? -4.369 -3.980 8.601 1.00 56.72 99 SER A O 1
ATOM 799 N N . GLN A 1 100 ? -6.573 -4.217 8.482 1.00 59.62 100 GLN A N 1
ATOM 800 C CA . GLN A 1 100 ? -6.619 -4.684 9.872 1.00 59.62 100 GLN A CA 1
ATOM 801 C C . GLN A 1 100 ? -6.159 -6.142 10.040 1.00 59.62 100 GLN A C 1
ATOM 803 O O . GLN A 1 100 ? -6.711 -7.058 9.435 1.00 59.62 100 GLN A O 1
ATOM 808 N N . ASN A 1 101 ? -5.187 -6.355 10.941 1.00 54.34 101 ASN A N 1
ATOM 809 C CA . ASN A 1 101 ? -4.819 -7.672 11.468 1.00 54.34 101 ASN A CA 1
ATOM 810 C C . ASN A 1 101 ? -6.089 -8.352 12.008 1.00 54.34 101 ASN A C 1
ATOM 812 O O . ASN A 1 101 ? -6.740 -7.860 12.942 1.00 54.34 101 ASN A O 1
ATOM 816 N N . ARG A 1 102 ? -6.492 -9.442 11.353 1.00 56.41 102 ARG A N 1
ATOM 817 C CA . ARG A 1 102 ? -7.784 -10.089 11.582 1.00 56.41 102 ARG A CA 1
ATOM 818 C C . ARG A 1 102 ? -7.672 -11.031 12.770 1.00 56.41 102 ARG A C 1
ATOM 820 O O . ARG A 1 102 ? -7.335 -12.199 12.625 1.00 56.41 102 ARG A O 1
ATOM 827 N N . ASN A 1 103 ? -7.950 -10.507 13.959 1.00 58.53 103 ASN A N 1
ATOM 828 C CA . ASN A 1 103 ? -8.296 -11.365 15.088 1.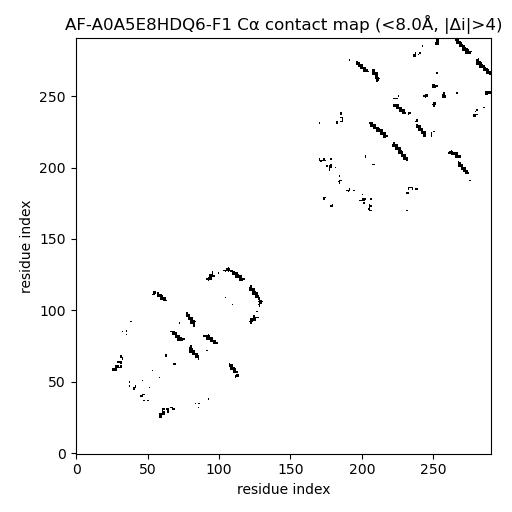00 58.53 103 ASN A CA 1
ATOM 829 C C . ASN A 1 103 ? -9.589 -12.118 14.737 1.00 58.53 103 ASN A C 1
ATOM 831 O O . ASN A 1 103 ? -10.445 -11.546 14.065 1.00 58.53 103 ASN A O 1
ATOM 835 N N . HIS A 1 104 ? -9.734 -13.360 15.206 1.00 64.12 104 HIS A N 1
ATOM 836 C CA . HIS A 1 104 ? -10.930 -14.190 15.027 1.00 64.12 104 HIS A CA 1
ATOM 837 C C . HIS A 1 104 ? -12.189 -13.498 15.596 1.00 64.12 104 HIS A C 1
ATOM 839 O O . HIS A 1 104 ? -12.536 -13.690 16.760 1.00 64.12 104 HIS A O 1
ATOM 845 N N . LEU A 1 105 ? -12.845 -12.649 14.800 1.00 74.06 105 LEU A N 1
ATOM 846 C CA . LEU A 1 105 ? -14.208 -12.181 15.037 1.00 74.06 105 LEU A CA 1
ATOM 847 C C . LEU A 1 105 ? -15.169 -13.084 14.268 1.00 74.06 105 LEU A C 1
ATOM 849 O O . LEU A 1 105 ? -14.873 -13.497 13.145 1.00 74.06 105 LEU A O 1
ATOM 853 N N . ASN A 1 106 ? -16.321 -13.370 14.866 1.00 76.75 106 ASN A N 1
ATOM 854 C CA . ASN A 1 106 ? -17.368 -14.126 14.194 1.00 76.75 106 ASN A CA 1
ATOM 855 C C . ASN A 1 106 ? -17.921 -13.323 13.007 1.00 76.75 106 ASN A C 1
ATOM 857 O O . ASN A 1 106 ? -18.018 -12.100 13.065 1.00 76.75 106 ASN A O 1
ATOM 861 N N . GLN A 1 107 ? -18.324 -14.013 11.937 1.00 78.62 107 GLN A N 1
ATOM 862 C CA . GLN A 1 107 ? -18.824 -13.381 10.704 1.00 78.62 107 GLN A CA 1
ATOM 863 C C . GLN A 1 107 ? -20.070 -12.506 10.923 1.00 78.62 107 GLN A C 1
ATOM 865 O O . GLN A 1 107 ? -20.293 -11.555 10.176 1.00 78.62 107 GLN A O 1
ATOM 870 N N . ASN A 1 108 ? -20.845 -12.795 11.970 1.00 83.44 108 ASN A N 1
ATOM 871 C CA . ASN A 1 108 ? -22.060 -12.065 12.332 1.00 83.44 108 ASN A CA 1
ATOM 872 C C . ASN A 1 108 ? -21.826 -11.006 13.416 1.00 83.44 108 ASN A C 1
ATOM 874 O O . ASN A 1 108 ? -22.788 -10.493 13.980 1.00 83.44 108 ASN A O 1
ATOM 878 N N . GLU A 1 109 ? -20.571 -10.674 13.713 1.00 87.38 109 GLU A N 1
ATOM 879 C CA . GLU A 1 109 ? -20.208 -9.699 14.735 1.00 87.38 109 GLU A CA 1
ATOM 880 C C . GLU A 1 109 ? -19.298 -8.613 14.162 1.00 87.38 109 GLU A C 1
ATOM 882 O O . GLU A 1 109 ? -18.467 -8.850 13.275 1.00 87.38 109 GLU A O 1
ATOM 887 N N . PHE A 1 110 ? -19.420 -7.414 14.723 1.00 89.75 110 PHE A N 1
ATOM 888 C CA . PHE A 1 110 ? -18.431 -6.358 14.576 1.00 89.75 110 PHE A CA 1
ATOM 889 C C . PHE A 1 110 ? -18.010 -5.822 15.939 1.00 89.75 110 PHE A C 1
ATOM 891 O O . PHE A 1 110 ? -18.720 -5.946 16.936 1.00 89.75 110 PHE A O 1
ATOM 898 N N . ARG A 1 111 ? -16.829 -5.211 15.992 1.00 90.00 111 ARG A N 1
ATOM 899 C CA . ARG A 1 111 ? -16.348 -4.507 17.185 1.00 90.00 111 ARG A CA 1
ATOM 900 C C . ARG A 1 111 ? -16.049 -3.054 16.890 1.00 90.00 111 ARG A C 1
ATOM 902 O O . ARG A 1 111 ? -15.558 -2.737 15.808 1.00 90.00 111 ARG A O 1
ATOM 909 N N . LEU A 1 112 ? -16.268 -2.199 17.881 1.00 91.19 112 LEU A N 1
ATOM 910 C CA . LEU A 1 112 ? -15.815 -0.812 17.835 1.00 91.19 112 LEU A CA 1
ATOM 911 C C . LEU A 1 112 ? -14.297 -0.742 18.054 1.00 91.19 112 LEU A C 1
ATOM 913 O O . LEU A 1 112 ? -13.719 -1.585 18.744 1.00 91.19 112 LEU A O 1
ATOM 917 N N . LYS A 1 113 ? -13.642 0.258 17.459 1.00 90.12 113 LYS A N 1
ATOM 918 C CA . LYS A 1 113 ? -12.190 0.465 17.565 1.00 90.12 113 LYS A CA 1
ATOM 919 C C . LYS A 1 113 ? -11.834 1.853 18.065 1.00 90.12 113 LYS A C 1
ATOM 921 O O . LYS A 1 113 ? -11.340 2.013 19.177 1.00 90.12 113 LYS A O 1
ATOM 926 N N . SER A 1 114 ? -12.074 2.849 17.225 1.00 89.88 114 SER A N 1
ATOM 927 C CA . SER A 1 114 ? -11.579 4.210 17.412 1.00 89.88 114 SER A CA 1
ATOM 928 C C . SER A 1 114 ? -12.507 5.200 16.736 1.00 89.88 114 SER A C 1
ATOM 930 O O . SER A 1 114 ? -13.263 4.848 15.838 1.00 89.88 114 SER A O 1
ATOM 932 N N . VAL A 1 115 ? -12.417 6.466 17.131 1.00 90.94 115 VAL A N 1
ATOM 933 C CA . VAL A 1 115 ? -13.002 7.559 16.352 1.00 90.94 115 VAL A CA 1
ATOM 934 C C . VAL A 1 115 ? -11.955 8.047 15.360 1.00 90.94 115 VAL A C 1
ATOM 936 O O . VAL A 1 115 ? -10.830 8.351 15.748 1.00 90.94 115 VAL A O 1
ATOM 939 N N . GLN A 1 116 ? -12.332 8.130 14.090 1.00 90.44 116 GLN A N 1
ATOM 940 C CA . GLN A 1 116 ? -11.478 8.547 12.987 1.00 90.44 116 GLN A CA 1
ATOM 941 C C . GLN A 1 116 ? -12.035 9.801 12.325 1.00 90.44 116 GLN A C 1
ATOM 943 O O . GLN A 1 116 ? -13.247 10.012 12.257 1.00 90.44 116 GLN A O 1
ATOM 948 N N . ARG A 1 117 ? -11.143 10.646 11.810 1.00 88.75 117 ARG A N 1
ATOM 949 C CA . ARG A 1 117 ? -11.513 11.864 11.087 1.00 88.75 117 ARG A CA 1
ATOM 950 C C . ARG A 1 117 ? -11.036 11.765 9.646 1.00 88.75 117 ARG A C 1
ATOM 952 O O . ARG A 1 117 ? -9.841 11.652 9.407 1.00 88.75 117 ARG A O 1
ATOM 959 N N . ILE A 1 118 ? -11.969 11.865 8.702 1.00 82.56 118 ILE A N 1
ATOM 960 C CA . ILE A 1 118 ? -11.673 11.907 7.266 1.00 82.56 118 ILE A CA 1
ATOM 961 C C . ILE A 1 118 ? -12.251 13.215 6.722 1.00 82.56 118 ILE A C 1
ATOM 963 O O . ILE A 1 118 ? -13.467 13.426 6.692 1.00 82.56 118 ILE A O 1
ATOM 967 N N . GLY A 1 119 ? -11.358 14.137 6.361 1.00 85.94 119 GLY A N 1
ATOM 968 C CA . GLY A 1 119 ? -11.716 15.503 5.985 1.00 85.94 119 GLY A CA 1
ATOM 969 C C . GLY A 1 119 ? -12.418 16.258 7.122 1.00 85.94 119 GLY A C 1
ATOM 970 O O . GLY A 1 119 ? -11.884 16.422 8.226 1.00 85.94 119 GLY A O 1
ATOM 971 N N . LYS A 1 120 ? -13.634 16.742 6.848 1.00 85.50 120 LYS A N 1
ATOM 972 C CA . LYS A 1 120 ? -14.477 17.461 7.821 1.00 85.50 120 LYS A CA 1
ATOM 973 C C . LYS A 1 120 ? -15.427 16.545 8.604 1.00 85.50 120 LYS A C 1
ATOM 975 O O . LYS A 1 120 ? -16.059 17.020 9.540 1.00 85.50 120 LYS A O 1
ATOM 980 N N . LYS A 1 121 ? -15.520 15.258 8.249 1.00 87.50 121 LYS A N 1
ATOM 981 C CA . LYS A 1 121 ? -16.444 14.302 8.872 1.00 87.50 121 LYS A CA 1
ATOM 982 C C . LYS A 1 121 ? -15.707 13.382 9.848 1.00 87.50 121 LYS A C 1
ATOM 984 O O . LYS A 1 121 ? -14.526 13.073 9.673 1.00 87.50 121 LYS A O 1
ATOM 989 N N . GLN A 1 122 ? -16.418 12.958 10.888 1.00 89.88 122 GLN A N 1
ATOM 990 C CA . GLN A 1 122 ? -15.941 11.970 11.852 1.00 89.88 122 GLN A CA 1
ATOM 991 C C . GLN A 1 122 ? -16.715 10.662 11.696 1.00 89.88 122 GLN A C 1
ATOM 993 O O . GLN A 1 122 ? -17.926 10.677 11.451 1.00 89.88 122 GLN A O 1
ATOM 998 N N . TYR A 1 123 ? -16.007 9.552 11.871 1.00 92.81 123 TYR A N 1
ATOM 999 C CA . TYR A 1 123 ? -16.507 8.191 11.713 1.00 92.81 123 TYR A CA 1
ATOM 1000 C C . TYR A 1 123 ? -16.044 7.314 12.870 1.00 92.81 123 TYR A C 1
ATOM 1002 O O . TYR A 1 123 ? -15.001 7.570 13.472 1.00 92.81 123 TYR A O 1
ATOM 1010 N N . ILE A 1 124 ? -16.805 6.268 13.166 1.00 93.06 124 ILE A N 1
ATOM 1011 C CA . ILE A 1 124 ? -16.378 5.229 14.100 1.00 93.06 124 ILE A CA 1
ATOM 1012 C C . ILE A 1 124 ? -15.733 4.111 13.297 1.00 93.06 124 ILE A C 1
ATOM 1014 O O . ILE A 1 124 ? -16.362 3.491 12.446 1.00 93.06 124 ILE A O 1
ATOM 1018 N N . GLU A 1 125 ? -14.465 3.852 13.568 1.00 92.75 125 GLU A N 1
ATOM 1019 C CA . GLU A 1 125 ? -13.783 2.685 13.047 1.00 92.75 125 GLU A CA 1
ATOM 1020 C C . GLU A 1 125 ? -14.348 1.427 13.700 1.00 92.75 125 GLU A C 1
ATOM 1022 O O . GLU A 1 125 ? -14.439 1.324 14.929 1.00 92.75 125 GLU A O 1
ATOM 1027 N N . ILE A 1 126 ? -14.698 0.468 12.857 1.00 91.62 126 ILE A N 1
ATOM 1028 C CA . ILE A 1 126 ? -15.164 -0.852 13.241 1.00 91.62 126 ILE A CA 1
ATOM 1029 C C . ILE A 1 126 ? -14.273 -1.920 12.621 1.00 91.62 126 ILE A C 1
ATOM 1031 O O . ILE A 1 126 ? -13.490 -1.665 11.705 1.00 91.62 126 ILE A O 1
ATOM 1035 N N . GLN A 1 127 ? -14.391 -3.129 13.148 1.00 89.56 127 GLN A N 1
ATOM 1036 C CA . GLN A 1 127 ? -13.839 -4.321 12.526 1.00 89.56 127 GLN A CA 1
ATOM 1037 C C . GLN A 1 127 ? -14.932 -5.362 12.394 1.00 89.56 127 GLN A C 1
ATOM 1039 O O . GLN A 1 127 ? -15.546 -5.726 13.399 1.00 89.56 127 GLN A O 1
ATOM 1044 N N . THR A 1 128 ? -15.131 -5.851 11.179 1.00 85.81 128 THR A N 1
ATOM 1045 C CA . THR A 1 128 ? -16.127 -6.860 10.846 1.00 85.81 128 THR A CA 1
ATOM 1046 C C . THR A 1 128 ? -15.482 -8.242 10.734 1.00 85.81 128 THR A C 1
ATOM 1048 O O . THR A 1 128 ? -14.297 -8.381 10.420 1.00 85.81 128 THR A O 1
ATOM 1051 N N . GLY A 1 129 ? -16.256 -9.294 11.013 1.00 72.56 129 GLY A N 1
ATOM 1052 C CA . GLY A 1 129 ? -15.860 -10.670 10.697 1.00 72.56 129 GLY A CA 1
ATOM 1053 C C . GLY A 1 129 ? -16.145 -11.083 9.246 1.00 72.56 129 GLY A C 1
ATOM 1054 O O . GLY A 1 129 ? -15.767 -12.187 8.846 1.00 72.56 129 GLY A O 1
ATOM 1055 N N . LYS A 1 130 ? -16.824 -10.241 8.449 1.00 66.06 130 LYS A N 1
ATOM 1056 C CA . LYS A 1 130 ? -17.172 -10.549 7.055 1.00 66.06 130 LYS A CA 1
ATOM 1057 C C . LYS A 1 130 ? -15.945 -10.377 6.160 1.00 66.06 130 LYS A C 1
ATOM 1059 O O . LYS A 1 130 ? -15.363 -9.303 6.044 1.00 66.06 130 LYS A O 1
ATOM 1064 N N . LEU A 1 131 ? -15.573 -11.454 5.474 1.00 54.09 131 LEU A N 1
ATOM 1065 C CA . LEU A 1 131 ? -14.655 -11.381 4.347 1.00 54.09 131 LEU A CA 1
ATOM 1066 C C . LEU A 1 131 ? -15.433 -10.792 3.164 1.00 54.09 131 LEU A C 1
ATOM 1068 O O . LEU A 1 131 ? -16.141 -11.530 2.484 1.00 54.09 131 LEU A O 1
ATOM 1072 N N . PHE A 1 132 ? -15.294 -9.495 2.885 1.00 51.03 132 PHE A N 1
ATOM 1073 C CA . PHE A 1 132 ? -15.606 -8.981 1.548 1.00 51.03 132 PHE A CA 1
ATOM 1074 C C . PHE A 1 132 ? -14.532 -9.510 0.590 1.00 51.03 132 PHE A C 1
ATOM 1076 O O . PHE A 1 132 ? -13.531 -8.859 0.302 1.00 51.03 132 PHE A O 1
ATOM 1083 N N . SER A 1 133 ? -14.681 -10.776 0.207 1.00 34.25 133 SER A N 1
ATOM 1084 C CA . SER A 1 133 ? -14.031 -11.335 -0.965 1.00 34.25 133 SER A CA 1
ATOM 1085 C C . SER A 1 133 ? -14.829 -10.829 -2.157 1.00 34.25 133 SER A C 1
ATOM 1087 O O . SER A 1 133 ? -16.040 -11.029 -2.185 1.00 34.25 133 SER A O 1
ATOM 1089 N N . ASP A 1 134 ? -14.171 -10.193 -3.125 1.00 37.69 134 ASP A N 1
ATOM 1090 C CA . ASP A 1 134 ? -14.757 -9.793 -4.413 1.00 37.69 134 ASP A CA 1
ATOM 1091 C C . ASP A 1 134 ? -15.110 -11.034 -5.276 1.00 37.69 134 ASP A C 1
ATOM 1093 O O . ASP A 1 134 ? -14.762 -11.139 -6.449 1.00 37.69 134 ASP A O 1
ATOM 1097 N N . SER A 1 135 ? -15.774 -12.037 -4.698 1.00 34.47 135 SER A N 1
ATOM 1098 C CA . SER A 1 135 ? -16.251 -13.218 -5.400 1.00 34.47 135 SER A CA 1
ATOM 1099 C C . SER A 1 135 ? -17.693 -13.514 -4.993 1.00 34.47 135 SER A C 1
ATOM 1101 O O . SER A 1 135 ? -17.965 -14.053 -3.923 1.00 34.47 135 SER A O 1
ATOM 1103 N N . LYS A 1 136 ? -18.602 -13.195 -5.926 1.00 36.06 136 LYS A N 1
ATOM 1104 C CA . LYS A 1 136 ? -20.064 -13.393 -5.910 1.00 36.06 136 LYS A CA 1
ATOM 1105 C C . LYS A 1 136 ? -20.887 -12.236 -5.331 1.00 36.06 136 LYS A C 1
ATOM 1107 O O . LYS A 1 136 ? -21.676 -12.434 -4.411 1.00 36.06 136 LYS A O 1
ATOM 1112 N N . GLU A 1 137 ? -20.822 -11.071 -5.972 1.00 33.75 137 GLU A N 1
ATOM 1113 C CA . GLU A 1 137 ? -22.038 -10.262 -6.089 1.00 33.75 137 GLU A CA 1
ATOM 1114 C C . GLU A 1 137 ? -22.973 -10.961 -7.079 1.00 33.75 137 GLU A C 1
ATOM 1116 O O . GLU A 1 137 ? -22.655 -11.168 -8.252 1.00 33.75 137 GLU A O 1
ATOM 1121 N N . LYS A 1 138 ? -24.115 -11.418 -6.560 1.00 32.31 138 LYS A N 1
ATOM 1122 C CA . LYS A 1 138 ? -25.263 -11.766 -7.387 1.00 32.31 138 LYS A CA 1
ATOM 1123 C C . LYS A 1 138 ? -25.675 -10.503 -8.134 1.00 32.31 138 LYS A C 1
ATOM 1125 O O . LYS A 1 138 ? -25.879 -9.462 -7.521 1.00 32.31 138 LYS A O 1
ATOM 1130 N N . ILE A 1 139 ? -25.803 -10.642 -9.445 1.00 38.44 139 ILE A N 1
ATOM 1131 C CA . ILE A 1 139 ? -26.378 -9.655 -10.349 1.00 38.44 139 ILE A CA 1
ATOM 1132 C C . ILE A 1 139 ? -27.823 -9.405 -9.896 1.00 38.44 139 ILE A C 1
ATOM 1134 O O . ILE A 1 139 ? -28.720 -10.180 -10.218 1.00 38.44 139 ILE A O 1
ATOM 1138 N N . GLU A 1 140 ? -28.044 -8.344 -9.126 1.00 29.67 140 GLU A N 1
ATOM 1139 C CA . GLU A 1 140 ? -29.341 -7.683 -9.039 1.00 29.67 140 GLU A CA 1
ATOM 1140 C C . GLU A 1 140 ? -29.233 -6.374 -9.812 1.00 29.67 140 GLU A C 1
ATOM 1142 O O . GLU A 1 140 ? -28.515 -5.448 -9.442 1.00 29.67 140 GLU A O 1
ATOM 1147 N N . ILE A 1 141 ? -29.932 -6.343 -10.943 1.00 39.75 141 ILE A N 1
ATOM 1148 C CA . ILE A 1 141 ? -30.076 -5.183 -11.811 1.00 39.75 141 ILE A CA 1
ATOM 1149 C C . ILE A 1 141 ? -30.886 -4.142 -11.030 1.00 39.75 141 ILE A C 1
ATOM 1151 O O . ILE A 1 141 ? -32.114 -4.209 -10.994 1.00 39.75 141 ILE A O 1
ATOM 1155 N N . LYS A 1 142 ? -30.215 -3.183 -10.387 1.00 32.59 142 LYS A N 1
ATOM 1156 C CA . LYS A 1 142 ? -30.843 -1.919 -9.990 1.00 32.59 142 LYS A CA 1
ATOM 1157 C C . LYS A 1 142 ? -30.577 -0.895 -11.085 1.00 32.59 142 LYS A C 1
ATOM 1159 O O . LYS A 1 142 ? -29.436 -0.673 -11.474 1.00 32.59 142 LYS A O 1
ATOM 1164 N N . GLN A 1 143 ? -31.663 -0.338 -11.614 1.00 37.31 143 GLN A N 1
ATOM 1165 C CA . GLN A 1 143 ? -31.650 0.729 -12.608 1.00 37.31 143 GLN A CA 1
ATOM 1166 C C . GLN A 1 143 ? -30.825 1.908 -12.088 1.00 37.31 143 GLN A C 1
ATOM 1168 O O . GLN A 1 143 ? -31.104 2.446 -11.018 1.00 37.31 143 GLN A O 1
ATOM 1173 N N . ASN A 1 144 ? -29.798 2.257 -12.857 1.00 32.59 144 ASN A N 1
ATOM 1174 C CA . ASN A 1 144 ? -28.894 3.366 -12.603 1.00 32.59 144 ASN A CA 1
ATOM 1175 C C . ASN A 1 144 ? -29.640 4.675 -12.916 1.00 32.59 144 ASN A C 1
ATOM 1177 O O . ASN A 1 144 ? -30.102 4.862 -14.041 1.00 32.59 144 ASN A O 1
ATOM 1181 N N . THR A 1 145 ? -29.802 5.551 -11.926 1.00 41.25 145 THR A N 1
ATOM 1182 C CA . THR A 1 145 ? -30.362 6.906 -12.094 1.00 41.25 145 THR A CA 1
ATOM 1183 C C . THR A 1 145 ? -29.401 7.972 -11.572 1.00 41.25 145 THR A C 1
ATOM 1185 O O . THR A 1 145 ? -29.853 9.004 -11.083 1.00 41.25 145 THR A O 1
ATOM 1188 N N . ASP A 1 146 ? -28.091 7.715 -11.611 1.00 38.12 146 ASP A N 1
ATOM 1189 C CA . ASP A 1 146 ? -27.087 8.668 -11.139 1.00 38.12 146 ASP A CA 1
ATOM 1190 C C . ASP A 1 146 ? -26.111 9.038 -12.265 1.00 38.12 146 ASP A C 1
ATOM 1192 O O . ASP A 1 146 ? -25.396 8.199 -12.807 1.00 38.12 146 ASP A O 1
ATOM 1196 N N . ASP A 1 147 ? -26.113 10.320 -12.624 1.00 45.06 147 ASP A N 1
ATOM 1197 C CA . ASP A 1 147 ? -25.448 10.927 -13.788 1.00 45.06 147 ASP A CA 1
ATOM 1198 C C . ASP A 1 147 ? -23.951 11.217 -13.517 1.00 45.06 147 ASP A C 1
ATOM 1200 O O . ASP A 1 147 ? -23.388 12.220 -13.960 1.00 45.06 147 ASP A O 1
ATOM 1204 N N . THR A 1 148 ? -23.288 10.363 -12.726 1.00 51.09 148 THR A N 1
ATOM 1205 C CA . THR A 1 148 ? -21.863 10.518 -12.355 1.00 51.09 148 THR A CA 1
ATOM 1206 C C . THR A 1 148 ? -20.966 9.358 -12.780 1.00 51.09 148 THR A C 1
ATOM 1208 O O . THR A 1 148 ? -19.756 9.401 -12.540 1.00 51.09 148 THR A O 1
ATOM 1211 N N . ASP A 1 149 ? -21.509 8.373 -13.494 1.00 42.22 149 ASP A N 1
ATOM 1212 C CA . ASP A 1 149 ? -20.698 7.359 -14.156 1.00 42.22 149 ASP A CA 1
ATOM 1213 C C . ASP A 1 149 ? -20.081 7.955 -15.429 1.00 42.22 149 ASP A C 1
ATOM 1215 O O . ASP A 1 149 ? -20.691 8.023 -16.494 1.00 42.22 149 ASP A O 1
ATOM 1219 N N . LEU A 1 150 ? -18.833 8.413 -15.316 1.00 47.84 150 LEU A N 1
ATOM 1220 C CA . LEU A 1 150 ? -17.974 8.605 -16.479 1.00 47.84 150 LEU A CA 1
ATOM 1221 C C . LEU A 1 150 ? -17.876 7.263 -17.212 1.00 47.84 150 LEU A C 1
ATOM 1223 O O . LEU A 1 150 ? -17.277 6.319 -16.694 1.00 47.84 150 LEU A O 1
ATOM 1227 N N . ASP A 1 151 ? -18.458 7.205 -18.411 1.00 44.81 151 ASP A N 1
ATOM 1228 C CA . ASP A 1 151 ? -18.399 6.080 -19.346 1.00 44.81 151 ASP A CA 1
ATOM 1229 C C . ASP A 1 151 ? -16.935 5.770 -19.709 1.00 44.81 151 ASP A C 1
ATOM 1231 O O . ASP A 1 151 ? -16.372 6.233 -20.707 1.00 44.81 151 ASP A O 1
ATOM 1235 N N . TYR A 1 152 ? -16.270 4.977 -18.873 1.00 41.69 152 TYR A N 1
ATOM 1236 C CA . TYR A 1 152 ? -15.030 4.327 -19.258 1.00 41.69 152 TYR A CA 1
ATOM 1237 C C . TYR A 1 152 ? -15.369 3.289 -20.329 1.00 41.69 152 TYR A C 1
ATOM 1239 O O . TYR A 1 152 ? -16.291 2.495 -20.128 1.00 41.69 152 TYR A O 1
ATOM 1247 N N . PRO A 1 153 ? -14.633 3.231 -21.455 1.00 37.34 153 PRO A N 1
ATOM 1248 C CA . PRO A 1 153 ? -14.903 2.2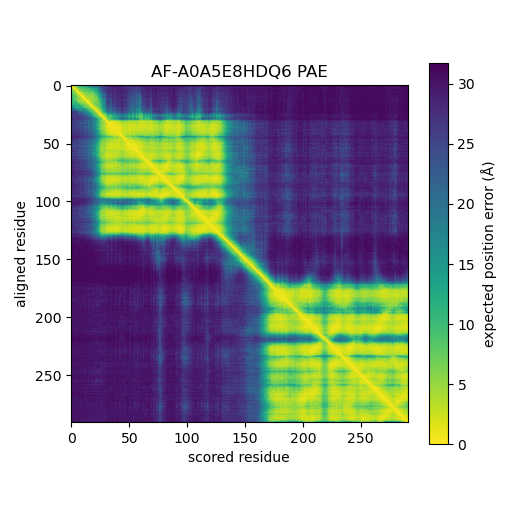47 -22.489 1.00 37.34 153 PRO A CA 1
ATOM 1249 C C . PRO A 1 153 ? -14.806 0.847 -21.884 1.00 37.34 153 PRO A C 1
ATOM 1251 O O . PRO A 1 153 ? -13.722 0.383 -21.514 1.00 37.34 153 PRO A O 1
ATOM 1254 N N . GLN A 1 154 ? -15.957 0.179 -21.774 1.00 42.06 154 GLN A N 1
ATOM 1255 C CA . GLN A 1 154 ? -16.033 -1.206 -21.342 1.00 42.06 154 GLN A CA 1
ATOM 1256 C C . GLN A 1 154 ? -15.154 -2.031 -22.279 1.00 42.06 154 GLN A C 1
ATOM 1258 O O . GLN A 1 154 ? -15.376 -2.111 -23.492 1.00 42.06 154 GLN A O 1
ATOM 1263 N N . LYS A 1 155 ? -14.096 -2.611 -21.709 1.00 44.84 155 LYS A N 1
ATOM 1264 C CA . LYS A 1 155 ? -13.189 -3.513 -22.407 1.00 44.84 155 LYS A CA 1
ATOM 1265 C C . LYS A 1 155 ? -14.034 -4.662 -22.947 1.00 44.84 155 LYS A C 1
ATOM 1267 O O . LYS A 1 155 ? -14.502 -5.480 -22.164 1.00 44.84 155 LYS A O 1
ATOM 1272 N N . LYS A 1 156 ? -14.245 -4.693 -24.268 1.00 39.72 156 LYS A N 1
ATOM 1273 C CA . LYS A 1 156 ? -14.964 -5.769 -24.961 1.00 39.72 156 LYS A CA 1
ATOM 1274 C C . LYS A 1 156 ? -14.454 -7.109 -24.439 1.00 39.72 156 LYS A C 1
ATOM 1276 O O . LYS A 1 156 ? -13.288 -7.451 -24.657 1.00 39.72 156 LYS A O 1
ATOM 1281 N N . GLU A 1 157 ? -15.313 -7.844 -23.742 1.00 41.72 157 GLU A N 1
ATOM 1282 C CA . GLU A 1 157 ? -15.065 -9.243 -23.436 1.00 41.72 157 GLU A CA 1
ATOM 1283 C C . GLU A 1 157 ? -15.012 -9.985 -24.769 1.00 41.72 157 GLU A C 1
ATOM 1285 O O . GLU A 1 157 ? -16.023 -10.235 -25.425 1.00 41.72 157 GLU A O 1
ATOM 1290 N N . ILE A 1 158 ? -13.794 -10.292 -25.212 1.00 39.31 158 ILE A N 1
ATOM 1291 C CA . ILE A 1 158 ? -13.584 -11.281 -26.257 1.00 39.31 158 ILE A CA 1
ATOM 1292 C C . ILE A 1 158 ? -14.083 -12.591 -25.657 1.00 39.31 158 ILE A C 1
ATOM 1294 O O . ILE A 1 158 ? -13.452 -13.137 -24.747 1.00 39.31 158 ILE A O 1
ATOM 1298 N N . GLN A 1 159 ? -15.226 -13.064 -26.158 1.00 42.47 159 GLN A N 1
ATOM 1299 C CA . GLN A 1 159 ? -15.693 -14.428 -25.962 1.00 42.47 159 GLN A CA 1
ATOM 1300 C C . GLN A 1 159 ? -14.523 -15.359 -26.281 1.00 42.47 159 GLN A C 1
ATOM 1302 O O . GLN A 1 159 ? -14.156 -15.559 -27.439 1.00 42.47 159 GLN A O 1
ATOM 1307 N N . SER A 1 160 ? -13.884 -15.873 -25.234 1.00 38.28 160 SER A N 1
ATOM 1308 C CA . SER A 1 160 ? -12.810 -16.844 -25.365 1.00 38.28 160 SER A CA 1
ATOM 1309 C C . SER A 1 160 ? -13.445 -18.180 -25.717 1.00 38.28 160 SER A C 1
ATOM 1311 O O . SER A 1 160 ? -13.694 -19.021 -24.855 1.00 38.28 160 SER A O 1
ATOM 1313 N N . GLY A 1 161 ? -13.692 -18.375 -27.012 1.00 38.09 161 GLY A N 1
ATOM 1314 C CA . GLY A 1 161 ? -13.512 -19.691 -27.599 1.00 38.09 161 GLY A CA 1
ATOM 1315 C C . GLY A 1 161 ? -12.105 -20.173 -27.246 1.00 38.09 161 GLY A C 1
ATOM 1316 O O . GLY A 1 161 ? -11.150 -19.398 -27.294 1.00 38.09 161 GLY A O 1
ATOM 1317 N N . ASN A 1 162 ? -12.013 -21.426 -26.804 1.00 43.91 162 ASN A N 1
ATOM 1318 C CA . ASN A 1 162 ? -10.783 -22.140 -26.471 1.00 43.91 162 ASN A CA 1
ATOM 1319 C C . ASN A 1 162 ? -9.573 -21.669 -27.289 1.00 43.91 162 ASN A C 1
ATOM 1321 O O . ASN A 1 162 ? -9.456 -22.052 -28.448 1.00 43.91 162 ASN A O 1
ATOM 1325 N N . GLN A 1 163 ? -8.667 -20.912 -26.667 1.00 44.97 163 GLN A N 1
ATOM 1326 C CA . GLN A 1 163 ? -7.222 -20.973 -26.895 1.00 44.97 163 GLN A CA 1
ATOM 1327 C C . GLN A 1 163 ? -6.491 -20.060 -25.897 1.00 44.97 163 GLN A C 1
ATOM 1329 O O . GLN A 1 163 ? -6.700 -18.854 -25.836 1.00 44.97 163 GLN A O 1
ATOM 1334 N N . ASN A 1 164 ? -5.604 -20.683 -25.118 1.00 41.41 164 ASN A N 1
ATOM 1335 C CA . ASN A 1 164 ? -4.532 -20.073 -24.328 1.00 41.41 164 ASN A CA 1
ATOM 1336 C C . ASN A 1 164 ? -4.953 -19.190 -23.141 1.00 41.41 164 ASN A C 1
ATOM 1338 O O . ASN A 1 164 ? -4.764 -17.974 -23.125 1.00 41.41 164 ASN A O 1
ATOM 1342 N N . ARG A 1 165 ? -5.378 -19.852 -22.052 1.00 40.56 165 ARG A N 1
ATOM 1343 C CA . ARG A 1 165 ? -5.182 -19.332 -20.688 1.00 40.56 165 ARG A CA 1
ATOM 1344 C C . ARG A 1 165 ? -3.706 -18.935 -20.532 1.00 40.56 165 ARG A C 1
ATOM 1346 O O . ARG A 1 165 ? -2.859 -19.813 -20.381 1.00 40.56 165 ARG A O 1
ATOM 1353 N N . LYS A 1 166 ? -3.387 -17.635 -20.533 1.00 43.22 166 LYS A N 1
ATOM 1354 C CA . LYS A 1 166 ? -2.128 -17.163 -19.937 1.00 43.22 166 LYS A CA 1
ATOM 1355 C C . LYS A 1 166 ? -2.166 -17.605 -18.477 1.00 43.22 166 LYS A C 1
ATOM 1357 O O . LYS A 1 166 ? -3.089 -17.248 -17.746 1.00 43.22 166 LYS A O 1
ATOM 1362 N N . SER A 1 167 ? -1.240 -18.487 -18.112 1.00 36.09 167 SER A N 1
ATOM 1363 C CA . SER A 1 167 ? -1.185 -19.131 -16.804 1.00 36.09 167 SER A CA 1
ATOM 1364 C C . SER A 1 167 ? -1.280 -18.091 -15.693 1.00 36.09 167 SER A C 1
ATOM 1366 O O . SER A 1 167 ? -0.596 -17.066 -15.757 1.00 36.09 167 SER A O 1
ATOM 1368 N N . ALA A 1 168 ? -2.070 -18.383 -14.656 1.00 44.97 168 ALA A N 1
ATOM 1369 C CA . ALA A 1 168 ? -1.917 -17.734 -13.361 1.00 44.97 168 ALA A CA 1
ATOM 1370 C C . ALA A 1 168 ? -0.418 -17.637 -13.045 1.00 44.97 168 ALA A C 1
ATOM 1372 O O . ALA A 1 168 ? 0.299 -18.625 -13.214 1.00 44.97 168 ALA A O 1
ATOM 1373 N N . ILE A 1 169 ? 0.049 -16.438 -12.688 1.00 47.66 169 ILE A N 1
ATOM 1374 C CA . ILE A 1 169 ? 1.455 -16.154 -12.396 1.00 47.66 169 ILE A CA 1
ATOM 1375 C C . ILE A 1 169 ? 1.903 -17.165 -11.338 1.00 47.66 169 ILE A C 1
ATOM 1377 O O . ILE A 1 169 ? 1.539 -17.048 -10.170 1.00 47.66 169 ILE A O 1
ATOM 1381 N N . GLN A 1 170 ? 2.640 -18.194 -11.756 1.00 43.81 170 GLN A N 1
ATOM 1382 C CA . GLN A 1 170 ? 3.335 -19.082 -10.841 1.00 43.81 170 GLN A CA 1
ATOM 1383 C C . GLN A 1 170 ? 4.481 -18.253 -10.277 1.00 43.81 170 GLN A C 1
ATOM 1385 O O . GLN A 1 170 ? 5.540 -18.151 -10.894 1.00 43.81 170 GLN A O 1
ATOM 1390 N N . THR A 1 171 ? 4.247 -17.577 -9.153 1.00 53.59 171 THR A N 1
ATOM 1391 C CA . THR A 1 171 ? 5.310 -16.896 -8.418 1.00 53.59 171 THR A CA 1
ATOM 1392 C C . THR A 1 171 ? 6.295 -17.974 -7.993 1.00 53.59 171 THR A C 1
ATOM 1394 O O . THR A 1 171 ? 6.010 -18.770 -7.097 1.00 53.59 171 THR A O 1
ATOM 1397 N N . LYS A 1 172 ? 7.427 -18.066 -8.697 1.00 61.31 172 LYS A N 1
ATOM 1398 C CA . LYS A 1 172 ? 8.523 -18.948 -8.298 1.00 61.31 172 LYS A CA 1
ATOM 1399 C C . LYS A 1 172 ? 8.948 -18.548 -6.885 1.00 61.31 172 LYS A C 1
ATOM 1401 O O . LYS A 1 172 ? 8.944 -17.366 -6.551 1.00 61.31 172 LYS A O 1
ATOM 1406 N N . THR A 1 173 ? 9.291 -19.520 -6.048 1.00 71.56 173 THR A N 1
ATOM 1407 C CA . THR A 1 173 ? 9.815 -19.232 -4.709 1.00 71.56 173 THR A CA 1
ATOM 1408 C C . THR A 1 173 ? 11.090 -18.402 -4.841 1.00 71.56 173 THR A C 1
ATOM 1410 O O . THR A 1 173 ? 12.000 -18.800 -5.568 1.00 71.56 173 THR A O 1
ATOM 1413 N N . ILE A 1 174 ? 11.153 -17.262 -4.150 1.00 77.88 174 ILE A N 1
ATOM 1414 C CA . ILE A 1 174 ? 12.339 -16.400 -4.138 1.00 77.88 174 ILE A CA 1
ATOM 1415 C C . ILE A 1 174 ? 13.495 -17.172 -3.504 1.00 77.88 174 ILE A C 1
ATOM 1417 O O . ILE A 1 174 ? 13.414 -17.580 -2.346 1.00 77.88 174 ILE A O 1
ATOM 1421 N N . GLN A 1 175 ? 14.569 -17.371 -4.266 1.00 78.44 175 GLN A N 1
ATOM 1422 C CA . GLN A 1 175 ? 15.789 -18.027 -3.784 1.00 78.44 175 GLN A CA 1
ATOM 1423 C C . GLN A 1 175 ? 16.863 -17.014 -3.374 1.00 78.44 175 GLN A C 1
ATOM 1425 O O . GLN A 1 175 ? 17.749 -17.335 -2.585 1.00 78.44 175 GLN A O 1
ATOM 1430 N N . ASN A 1 176 ? 16.786 -15.782 -3.888 1.00 82.38 176 ASN A N 1
ATOM 1431 C CA . ASN A 1 176 ? 17.767 -14.748 -3.605 1.00 82.38 176 ASN A CA 1
ATOM 1432 C C . ASN A 1 176 ? 17.559 -14.155 -2.192 1.00 82.38 176 ASN A C 1
ATOM 1434 O O . ASN A 1 176 ? 16.503 -13.573 -1.923 1.00 82.38 176 ASN A O 1
ATOM 1438 N N . PRO A 1 177 ? 18.557 -14.242 -1.292 1.00 83.94 177 PRO A N 1
ATOM 1439 C CA . PRO A 1 177 ? 18.418 -13.795 0.092 1.00 83.94 177 PRO A CA 1
ATOM 1440 C C . PRO A 1 177 ? 18.209 -12.281 0.212 1.00 83.94 177 PRO A C 1
ATOM 1442 O O . PRO A 1 177 ? 17.443 -11.844 1.071 1.00 83.94 177 PRO A O 1
ATOM 1445 N N . ASN A 1 178 ? 18.816 -11.476 -0.665 1.00 85.69 178 ASN A N 1
ATOM 1446 C CA . ASN A 1 178 ? 18.648 -10.021 -0.646 1.00 85.69 178 ASN A CA 1
ATOM 1447 C C . ASN A 1 178 ? 17.252 -9.618 -1.124 1.00 85.69 178 ASN A C 1
ATOM 1449 O O . ASN A 1 178 ? 16.646 -8.714 -0.552 1.00 85.69 178 ASN A O 1
ATOM 1453 N N . LEU A 1 179 ? 16.723 -10.310 -2.136 1.00 86.75 179 LEU A N 1
ATOM 1454 C CA . LEU A 1 179 ? 15.362 -10.100 -2.630 1.00 86.75 179 LEU A CA 1
ATOM 1455 C C . LEU A 1 179 ? 14.316 -10.533 -1.595 1.00 86.75 179 LEU A C 1
ATOM 1457 O O . LEU A 1 179 ? 13.349 -9.813 -1.358 1.00 86.75 179 LEU A O 1
ATOM 1461 N N . PHE A 1 180 ? 14.542 -11.662 -0.921 1.00 87.06 180 PHE A N 1
ATOM 1462 C CA . PHE A 1 180 ? 13.685 -12.125 0.170 1.00 87.06 180 PHE A CA 1
ATOM 1463 C C . PHE A 1 180 ? 13.706 -11.154 1.357 1.00 87.06 180 PHE A C 1
ATOM 1465 O O . PHE A 1 180 ? 12.661 -10.773 1.893 1.00 87.06 180 PHE A O 1
ATOM 1472 N N . TYR A 1 181 ? 14.899 -10.702 1.750 1.00 85.81 181 TYR A N 1
ATOM 1473 C CA . TYR A 1 181 ? 15.051 -9.696 2.793 1.00 85.81 181 TYR A CA 1
ATOM 1474 C C . TYR A 1 181 ? 14.323 -8.403 2.408 1.00 85.81 181 TYR A C 1
ATOM 1476 O O . TYR A 1 181 ? 13.527 -7.897 3.203 1.00 85.81 181 TYR A O 1
ATOM 1484 N N . PHE A 1 182 ? 14.500 -7.933 1.169 1.00 88.19 182 PHE A N 1
ATOM 1485 C CA . PHE A 1 182 ? 13.800 -6.773 0.624 1.00 88.19 182 PHE A CA 1
ATOM 1486 C C . PHE A 1 182 ? 12.270 -6.921 0.672 1.00 88.19 182 PHE A C 1
ATOM 1488 O O . PHE A 1 182 ? 11.575 -6.025 1.154 1.00 88.19 182 PHE A O 1
ATOM 1495 N N . GLN A 1 183 ? 11.728 -8.056 0.231 1.00 87.06 183 GLN A N 1
ATOM 1496 C CA . GLN A 1 183 ? 10.289 -8.306 0.300 1.00 87.06 183 GLN A CA 1
ATOM 1497 C C . GLN A 1 183 ? 9.789 -8.190 1.748 1.00 87.06 183 GLN A C 1
ATOM 1499 O O . GLN A 1 183 ? 8.809 -7.500 2.031 1.00 87.06 183 GLN A O 1
ATOM 1504 N N . SER A 1 184 ? 10.522 -8.788 2.688 1.00 85.06 184 SER A N 1
ATOM 1505 C CA . SER A 1 184 ? 10.132 -8.801 4.096 1.00 85.06 184 SER A CA 1
ATOM 1506 C C . SER A 1 184 ? 10.106 -7.408 4.748 1.00 85.06 184 SER A C 1
ATOM 1508 O O . SER A 1 184 ? 9.272 -7.159 5.622 1.00 85.06 184 SER A O 1
ATOM 1510 N N . ILE A 1 185 ? 10.978 -6.481 4.329 1.00 84.88 185 ILE A N 1
ATOM 1511 C CA . ILE A 1 185 ? 10.992 -5.086 4.815 1.00 84.88 185 ILE A CA 1
ATOM 1512 C C . ILE A 1 185 ? 9.936 -4.225 4.106 1.00 84.88 185 ILE A C 1
ATOM 1514 O O . ILE A 1 185 ? 9.364 -3.311 4.713 1.00 84.88 185 ILE A O 1
ATOM 1518 N N . ALA A 1 186 ? 9.639 -4.533 2.840 1.00 83.44 186 ALA A N 1
ATOM 1519 C CA . ALA A 1 186 ? 8.615 -3.845 2.067 1.00 83.44 186 ALA A CA 1
ATOM 1520 C C . ALA A 1 186 ? 7.213 -4.125 2.636 1.00 83.44 186 ALA A C 1
ATOM 1522 O O . ALA A 1 186 ? 6.405 -3.199 2.775 1.00 83.44 186 ALA A O 1
ATOM 1523 N N . GLU A 1 187 ? 6.961 -5.370 3.043 1.00 84.00 187 GLU A N 1
ATOM 1524 C CA . GLU A 1 187 ? 5.691 -5.823 3.619 1.00 84.00 187 GLU A CA 1
ATOM 1525 C C . GLU A 1 187 ? 5.556 -5.491 5.116 1.00 84.00 187 GLU A C 1
ATOM 1527 O O . GLU A 1 187 ? 4.456 -5.192 5.578 1.00 84.00 187 GLU A O 1
ATOM 1532 N N . ASN A 1 188 ? 6.653 -5.475 5.891 1.00 81.69 188 ASN A N 1
ATOM 1533 C CA . ASN A 1 188 ? 6.593 -5.264 7.343 1.00 81.69 188 ASN A CA 1
ATOM 1534 C C . ASN A 1 188 ? 7.207 -3.921 7.803 1.00 81.69 188 ASN A C 1
ATOM 1536 O O . ASN A 1 188 ? 8.433 -3.797 7.885 1.00 81.69 188 ASN A O 1
ATOM 1540 N N . PRO A 1 189 ? 6.383 -2.945 8.244 1.00 76.00 189 PRO A N 1
ATOM 1541 C CA . PRO A 1 189 ? 6.835 -1.669 8.806 1.00 76.00 189 PRO A CA 1
ATOM 1542 C C . PRO A 1 189 ? 7.868 -1.753 9.923 1.00 76.00 189 PRO A C 1
ATOM 1544 O O . PRO A 1 189 ? 8.751 -0.900 10.004 1.00 76.00 189 PRO A O 1
ATOM 1547 N N . LYS A 1 190 ? 7.794 -2.777 10.778 1.00 78.56 190 LYS A N 1
ATOM 1548 C CA . LYS A 1 190 ? 8.672 -2.890 11.949 1.00 78.56 190 LYS A CA 1
ATOM 1549 C C . LYS A 1 190 ? 10.117 -3.211 11.569 1.00 78.56 190 LYS A C 1
ATOM 1551 O O . LYS A 1 190 ? 11.024 -2.774 12.267 1.00 78.56 190 LYS A O 1
ATOM 1556 N N . ARG A 1 191 ? 10.330 -3.913 10.450 1.00 74.19 191 ARG A N 1
ATOM 1557 C CA . ARG A 1 191 ? 11.662 -4.332 9.979 1.00 74.19 191 ARG A CA 1
ATOM 1558 C C . ARG A 1 191 ? 12.418 -3.236 9.223 1.00 74.19 191 ARG A C 1
ATOM 1560 O O . ARG A 1 191 ? 13.599 -3.385 8.946 1.00 74.19 191 ARG A O 1
ATOM 1567 N N . ARG A 1 192 ? 11.763 -2.108 8.924 1.00 73.25 192 ARG A N 1
ATOM 1568 C CA . ARG A 1 192 ? 12.346 -0.995 8.152 1.00 73.25 192 ARG A CA 1
ATOM 1569 C C . ARG A 1 192 ? 13.424 -0.220 8.914 1.00 73.25 192 ARG A C 1
ATOM 1571 O O . ARG A 1 192 ? 14.235 0.451 8.289 1.00 73.25 192 ARG A O 1
ATOM 1578 N N . LYS A 1 193 ? 13.443 -0.311 10.249 1.00 66.56 193 LYS A N 1
ATOM 1579 C CA . LYS A 1 193 ? 14.429 0.375 11.104 1.00 66.56 193 LYS A CA 1
ATOM 1580 C C . LYS A 1 193 ? 15.839 -0.217 11.008 1.00 66.56 193 LYS A C 1
ATOM 1582 O O . LYS A 1 193 ? 16.791 0.459 11.369 1.00 66.56 193 LYS A O 1
ATOM 1587 N N . GLU A 1 194 ? 15.960 -1.452 10.530 1.00 66.00 194 GLU A N 1
ATOM 1588 C CA . GLU A 1 194 ? 17.208 -2.230 10.517 1.00 66.00 194 GLU A CA 1
ATOM 1589 C C . GLU A 1 194 ? 17.840 -2.310 9.121 1.00 66.00 194 GLU A C 1
ATOM 1591 O O . GLU A 1 194 ? 18.723 -3.130 8.882 1.00 66.00 194 GLU A O 1
ATOM 1596 N N . VAL A 1 195 ? 17.364 -1.503 8.172 1.00 67.62 195 VAL A N 1
ATOM 1597 C CA . VAL A 1 195 ? 17.737 -1.663 6.768 1.00 67.62 195 VAL A CA 1
ATOM 1598 C C . VAL A 1 195 ? 19.106 -1.031 6.500 1.00 67.62 195 VAL A C 1
ATOM 1600 O O . VAL A 1 195 ? 19.263 0.174 6.717 1.00 67.62 195 VAL A O 1
ATOM 1603 N N . PRO A 1 196 ? 20.090 -1.801 6.001 1.00 73.44 196 PRO A N 1
ATOM 1604 C CA . PRO A 1 196 ? 21.404 -1.265 5.674 1.00 73.44 196 PRO A CA 1
ATOM 1605 C C . PRO A 1 196 ? 21.327 -0.324 4.463 1.00 73.44 196 PRO A C 1
ATOM 1607 O O . PRO A 1 196 ? 20.621 -0.589 3.488 1.00 73.44 196 PRO A O 1
ATOM 1610 N N . SER A 1 197 ? 22.076 0.780 4.514 1.00 67.50 197 SER A N 1
ATOM 1611 C CA . SER A 1 197 ? 22.049 1.884 3.536 1.00 67.50 197 SER A CA 1
ATOM 1612 C C . SER A 1 197 ? 22.746 1.588 2.197 1.00 67.50 197 SER A C 1
ATOM 1614 O O . SER A 1 197 ? 23.081 2.507 1.461 1.00 67.50 197 SER A O 1
ATOM 1616 N N . ASN A 1 198 ? 23.009 0.319 1.898 1.00 78.25 198 ASN A N 1
ATOM 1617 C CA . ASN A 1 198 ? 23.721 -0.158 0.712 1.00 78.25 198 ASN A CA 1
ATOM 1618 C C . ASN A 1 198 ? 23.230 -1.549 0.271 1.00 78.25 198 ASN A C 1
ATOM 1620 O O . ASN A 1 198 ? 23.971 -2.304 -0.359 1.00 78.25 198 ASN A O 1
ATOM 1624 N N . LEU A 1 199 ? 21.999 -1.919 0.639 1.00 85.25 199 LEU A N 1
ATOM 1625 C CA . LEU A 1 199 ? 21.425 -3.198 0.240 1.00 85.25 199 LEU A CA 1
ATOM 1626 C C . LEU A 1 199 ? 21.281 -3.249 -1.283 1.00 85.25 199 LEU A C 1
ATOM 1628 O O . LEU A 1 199 ? 20.541 -2.465 -1.879 1.00 85.25 199 LEU A O 1
ATOM 1632 N N . GLU A 1 200 ? 21.955 -4.210 -1.901 1.00 89.75 200 GLU A N 1
ATOM 1633 C CA . GLU A 1 200 ? 21.834 -4.475 -3.326 1.00 89.75 200 GLU A CA 1
ATOM 1634 C C . GLU A 1 200 ? 20.789 -5.567 -3.571 1.00 89.75 200 GLU A C 1
ATOM 1636 O O . GLU A 1 200 ? 20.948 -6.713 -3.141 1.00 89.75 200 GLU A O 1
ATOM 1641 N N . VAL A 1 201 ? 19.707 -5.201 -4.253 1.00 90.25 201 VAL A N 1
ATOM 1642 C CA . VAL A 1 201 ? 18.577 -6.082 -4.548 1.00 90.25 201 VAL A CA 1
ATOM 1643 C C . VAL A 1 201 ? 18.615 -6.474 -6.017 1.00 90.25 201 VAL A C 1
ATOM 1645 O O . VAL A 1 201 ? 18.699 -5.618 -6.899 1.00 90.25 201 VAL A O 1
ATOM 1648 N N . PHE A 1 202 ? 18.512 -7.774 -6.274 1.00 92.62 202 PHE A N 1
ATOM 1649 C CA . PHE A 1 202 ? 18.373 -8.323 -7.616 1.00 92.62 202 PHE A CA 1
ATOM 1650 C C . PHE A 1 202 ? 16.948 -8.835 -7.798 1.00 92.62 202 PHE A C 1
ATOM 1652 O O . PHE A 1 202 ? 16.531 -9.778 -7.130 1.00 92.62 202 PHE A O 1
ATOM 1659 N N . PHE A 1 203 ? 16.214 -8.196 -8.698 1.00 91.81 203 PHE A N 1
ATOM 1660 C CA . PHE A 1 203 ? 14.897 -8.593 -9.168 1.00 91.81 203 PHE A CA 1
ATOM 1661 C C . PHE A 1 203 ? 15.074 -9.645 -10.259 1.00 91.81 203 PHE A C 1
ATOM 1663 O O . PHE A 1 203 ? 15.401 -9.320 -11.401 1.00 91.81 203 PHE A O 1
ATOM 1670 N N . ASP A 1 204 ? 14.932 -10.906 -9.865 1.00 88.56 204 ASP A N 1
ATOM 1671 C CA . ASP A 1 204 ? 15.042 -12.084 -10.724 1.00 88.56 204 ASP A CA 1
ATOM 1672 C C . ASP A 1 204 ? 13.637 -12.545 -11.202 1.00 88.56 204 ASP A C 1
ATOM 1674 O O . ASP A 1 204 ? 12.634 -11.923 -10.839 1.00 88.56 204 ASP A O 1
ATOM 1678 N N . PRO A 1 205 ? 13.506 -13.631 -11.989 1.00 88.62 205 PRO A N 1
ATOM 1679 C CA . PRO A 1 205 ? 12.202 -14.105 -12.472 1.00 88.62 205 PRO A CA 1
ATOM 1680 C C . PRO A 1 205 ? 11.192 -14.515 -11.382 1.00 88.62 205 PRO A C 1
ATOM 1682 O O . PRO A 1 205 ? 10.027 -14.764 -11.691 1.00 88.62 205 PRO A O 1
ATOM 1685 N N . SER A 1 206 ? 11.598 -14.630 -10.112 1.00 87.31 206 SER A N 1
ATOM 1686 C CA . SER A 1 206 ? 10.668 -14.811 -8.987 1.00 87.31 206 SER A CA 1
ATOM 1687 C C . SER A 1 206 ? 10.007 -13.500 -8.548 1.00 87.31 206 SER A C 1
ATOM 1689 O O . SER A 1 206 ? 8.915 -13.522 -7.977 1.00 87.31 206 SER A O 1
ATOM 1691 N N . CYS A 1 207 ? 10.634 -12.360 -8.849 1.00 90.88 207 CYS A N 1
ATOM 1692 C CA . CYS A 1 207 ? 10.119 -11.024 -8.584 1.00 90.88 207 CYS A CA 1
ATOM 1693 C C . CYS A 1 207 ? 10.508 -10.030 -9.695 1.00 90.88 207 CYS A C 1
ATOM 1695 O O . CYS A 1 207 ? 11.260 -9.085 -9.436 1.00 90.88 207 CYS A O 1
ATOM 1697 N N . PRO A 1 208 ? 10.009 -10.210 -10.931 1.00 93.25 208 PRO A N 1
ATOM 1698 C CA . PRO A 1 208 ? 10.271 -9.271 -12.012 1.00 93.25 208 PRO A CA 1
ATOM 1699 C C . PRO A 1 208 ? 9.647 -7.898 -11.735 1.00 93.25 208 PRO A C 1
ATOM 1701 O O . PRO A 1 208 ? 8.731 -7.740 -10.915 1.00 93.25 208 PRO A O 1
ATOM 1704 N N . LEU A 1 209 ? 10.142 -6.907 -12.465 1.00 93.50 209 LEU A N 1
ATOM 1705 C CA . LEU A 1 209 ? 9.646 -5.542 -12.492 1.00 93.50 209 LEU A CA 1
ATOM 1706 C C . LEU A 1 209 ? 8.695 -5.393 -13.675 1.00 93.50 209 LEU A C 1
ATOM 1708 O O . LEU A 1 209 ? 9.085 -5.574 -14.823 1.00 93.50 209 LEU A O 1
ATOM 1712 N N . GLU A 1 210 ? 7.445 -5.058 -13.392 1.00 94.38 210 GLU A N 1
ATOM 1713 C CA . GLU A 1 210 ? 6.402 -4.892 -14.398 1.00 94.38 210 GLU A CA 1
ATOM 1714 C C . GLU A 1 210 ? 6.219 -3.407 -14.712 1.00 94.38 210 GLU A C 1
ATOM 1716 O O . GLU A 1 210 ? 5.956 -2.612 -13.810 1.00 94.38 210 GLU A O 1
ATOM 1721 N N . PHE A 1 211 ? 6.372 -3.004 -15.969 1.00 94.00 211 PHE A N 1
ATOM 1722 C CA . PHE A 1 211 ? 6.174 -1.620 -16.374 1.00 94.00 211 PHE A CA 1
ATOM 1723 C C . PHE A 1 211 ? 4.716 -1.200 -16.156 1.00 94.00 211 PHE A C 1
ATOM 1725 O O . PHE A 1 211 ? 3.786 -1.920 -16.522 1.00 94.00 211 PHE A O 1
ATOM 1732 N N . VAL A 1 212 ? 4.517 -0.030 -15.546 1.00 92.50 212 VAL A N 1
ATOM 1733 C CA . VAL A 1 212 ? 3.189 0.528 -15.261 1.00 92.50 212 VAL A CA 1
ATOM 1734 C C . VAL A 1 212 ? 2.923 1.718 -16.163 1.00 92.50 212 VAL A C 1
ATOM 1736 O O . VAL A 1 212 ? 1.982 1.697 -16.950 1.00 92.50 212 VAL A O 1
ATOM 1739 N N . GLU A 1 213 ? 3.738 2.760 -16.033 1.00 92.31 213 GLU A N 1
ATOM 1740 C CA . GLU A 1 213 ? 3.524 4.022 -16.728 1.00 92.31 213 GLU A CA 1
ATOM 1741 C C . GLU A 1 213 ? 4.801 4.859 -16.799 1.00 92.31 213 GLU A C 1
ATOM 1743 O O . GLU A 1 213 ? 5.787 4.625 -16.092 1.00 92.31 213 GLU A O 1
ATOM 1748 N N . LYS A 1 214 ? 4.761 5.868 -17.668 1.00 89.56 214 LYS A N 1
ATOM 1749 C CA . LYS A 1 214 ? 5.779 6.908 -17.775 1.00 89.56 214 LYS A CA 1
ATOM 1750 C C . LYS A 1 214 ? 5.315 8.118 -16.960 1.00 89.56 214 LYS A C 1
ATOM 1752 O O . LYS A 1 214 ? 4.378 8.801 -17.362 1.00 89.56 214 LYS A O 1
ATOM 1757 N N . ASP A 1 215 ? 5.982 8.377 -15.843 1.00 83.31 215 ASP A N 1
ATOM 1758 C CA . ASP A 1 215 ? 5.729 9.502 -14.942 1.00 83.31 215 ASP A CA 1
ATOM 1759 C C . ASP A 1 215 ? 6.559 10.708 -15.406 1.00 83.31 215 ASP A C 1
ATOM 1761 O O . ASP A 1 215 ? 7.792 10.718 -15.322 1.00 83.31 215 ASP A O 1
ATOM 1765 N N . GLN A 1 216 ? 5.885 11.705 -15.980 1.00 75.94 216 GLN A N 1
ATOM 1766 C CA . GLN A 1 216 ? 6.503 12.958 -16.412 1.00 75.94 216 GLN A CA 1
ATOM 1767 C C . GLN A 1 216 ? 6.134 14.054 -15.414 1.00 75.94 216 GLN A C 1
ATOM 1769 O O . GLN A 1 216 ? 5.043 14.622 -15.459 1.00 75.94 216 GLN A O 1
ATOM 1774 N N . SER A 1 217 ? 7.059 14.371 -14.509 1.00 63.41 217 SER A N 1
ATOM 1775 C CA . SER A 1 217 ? 6.878 15.469 -13.561 1.00 63.41 217 SER A CA 1
ATOM 1776 C C . SER A 1 217 ? 7.079 16.818 -14.265 1.00 63.41 217 SER A C 1
ATOM 1778 O O . SER A 1 217 ? 8.188 17.342 -14.341 1.00 63.41 217 SER A O 1
ATOM 1780 N N . PHE A 1 218 ? 5.987 17.380 -14.795 1.00 51.16 218 PHE A N 1
ATOM 1781 C CA . PHE A 1 218 ? 5.991 18.615 -15.596 1.00 51.16 218 PHE A CA 1
ATOM 1782 C C . PHE A 1 218 ? 6.335 19.884 -14.795 1.00 51.16 218 PHE A C 1
ATOM 1784 O O . PHE A 1 218 ? 6.843 20.852 -15.350 1.00 51.16 218 PHE A O 1
ATOM 1791 N N . TYR A 1 219 ? 6.071 19.890 -13.487 1.00 47.34 219 TYR A N 1
ATOM 1792 C CA . TYR A 1 219 ? 6.037 21.124 -12.695 1.00 47.34 219 TYR A CA 1
ATOM 1793 C C . TYR A 1 219 ? 7.353 21.512 -12.009 1.00 47.34 219 TYR A C 1
ATOM 1795 O O . TYR A 1 219 ? 7.429 22.621 -11.486 1.00 47.34 219 TYR A O 1
ATOM 1803 N N . TRP A 1 220 ? 8.374 20.645 -11.989 1.00 48.97 220 TRP A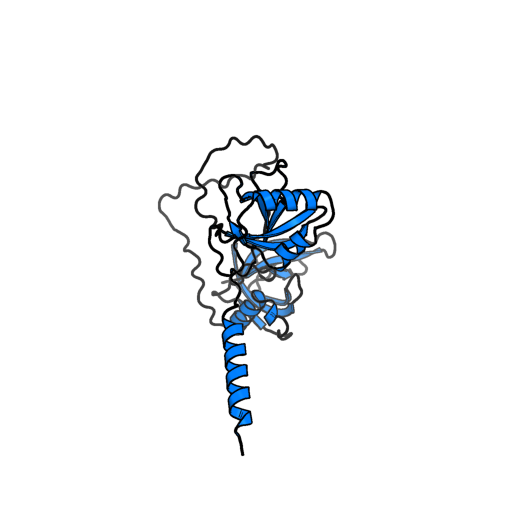 N 1
ATOM 1804 C CA . TRP A 1 220 ? 9.521 20.861 -11.092 1.00 48.97 220 TRP A CA 1
ATOM 1805 C C . TRP A 1 220 ? 10.892 20.607 -11.736 1.00 48.97 220 TRP A C 1
ATOM 1807 O O . TRP A 1 220 ? 11.757 21.453 -11.567 1.00 48.97 220 TRP A O 1
ATOM 1817 N N . ASP A 1 221 ? 11.090 19.529 -12.515 1.00 56.56 221 ASP A N 1
ATOM 1818 C CA . ASP A 1 221 ? 12.452 19.135 -12.951 1.00 56.56 221 ASP A CA 1
ATOM 1819 C C . ASP A 1 221 ? 12.575 18.580 -14.386 1.00 56.56 221 ASP A C 1
ATOM 1821 O O . ASP A 1 221 ? 13.660 18.157 -14.778 1.00 56.56 221 ASP A O 1
ATOM 1825 N N . GLN A 1 222 ? 11.494 18.520 -15.181 1.00 59.16 222 GLN A N 1
ATOM 1826 C CA . GLN A 1 222 ? 11.465 17.852 -16.506 1.00 59.16 222 GLN A CA 1
ATOM 1827 C C . GLN A 1 222 ? 12.030 16.411 -16.508 1.00 59.16 222 GLN A C 1
ATOM 1829 O O . GLN A 1 222 ? 12.282 15.823 -17.562 1.00 59.16 222 GLN A O 1
ATOM 1834 N N . THR A 1 223 ? 12.216 15.810 -15.332 1.00 69.88 223 THR A N 1
ATOM 1835 C CA . THR A 1 223 ? 12.795 14.485 -15.168 1.00 69.88 223 THR A CA 1
ATOM 1836 C C . THR A 1 223 ? 11.737 13.450 -15.499 1.00 69.88 223 THR A C 1
ATOM 1838 O O . THR A 1 223 ? 10.751 13.252 -14.787 1.00 69.88 223 THR A O 1
ATOM 1841 N N . VAL A 1 224 ? 11.936 12.787 -16.632 1.00 83.44 224 VAL A N 1
ATOM 1842 C CA . VAL A 1 224 ? 11.114 11.656 -17.040 1.00 83.44 224 VAL A CA 1
ATOM 1843 C C . VAL A 1 224 ? 11.509 10.455 -16.183 1.00 83.44 224 VAL A C 1
ATOM 1845 O O . VAL A 1 224 ? 12.676 10.079 -16.109 1.00 83.44 224 VAL A O 1
ATOM 1848 N N . SER A 1 225 ? 10.534 9.837 -15.527 1.00 87.62 225 SER A N 1
ATOM 1849 C CA . SER A 1 225 ? 10.732 8.601 -14.774 1.00 87.62 225 SER A CA 1
ATOM 1850 C C . SER A 1 225 ? 9.822 7.508 -15.315 1.00 87.62 225 SER A C 1
ATOM 1852 O O . SER A 1 225 ? 8.691 7.752 -15.722 1.00 87.62 225 SER A O 1
ATOM 1854 N N . TYR A 1 226 ? 10.311 6.277 -15.320 1.00 90.44 226 TYR A N 1
ATOM 1855 C CA . TYR A 1 226 ? 9.530 5.099 -15.677 1.00 90.44 226 TYR A CA 1
ATOM 1856 C C . TYR A 1 226 ? 9.151 4.376 -14.387 1.00 90.44 226 TYR A C 1
ATOM 1858 O O . TYR A 1 226 ? 10.007 4.100 -13.542 1.00 90.44 226 TYR A O 1
ATOM 1866 N N . VAL A 1 227 ? 7.858 4.119 -14.208 1.00 91.69 227 VAL A N 1
ATOM 1867 C CA . VAL A 1 227 ? 7.316 3.497 -13.001 1.00 91.69 227 VAL A CA 1
ATOM 1868 C C . VAL A 1 227 ? 7.156 2.007 -13.239 1.00 91.69 227 VAL A C 1
ATOM 1870 O O . VAL A 1 227 ? 6.471 1.570 -14.164 1.00 91.69 227 VAL A O 1
ATOM 1873 N N . PHE A 1 228 ? 7.764 1.232 -12.354 1.00 93.62 228 PHE A N 1
ATOM 1874 C CA . PHE A 1 228 ? 7.710 -0.218 -12.337 1.00 93.62 228 PHE A CA 1
ATOM 1875 C C . PHE A 1 228 ? 6.998 -0.708 -11.088 1.00 93.62 228 PHE A C 1
ATOM 1877 O O . PHE A 1 228 ? 7.176 -0.168 -9.998 1.00 93.62 228 PHE A O 1
ATOM 1884 N N . ARG A 1 229 ? 6.221 -1.773 -11.232 1.00 93.19 229 ARG A N 1
ATOM 1885 C CA . ARG A 1 229 ? 5.639 -2.538 -10.141 1.00 93.19 229 ARG A CA 1
ATOM 1886 C C . ARG A 1 229 ? 6.542 -3.722 -9.823 1.00 93.19 229 ARG A C 1
ATOM 1888 O O . ARG A 1 229 ? 6.805 -4.560 -10.677 1.00 93.19 229 ARG A O 1
ATOM 1895 N N . ILE A 1 230 ? 6.968 -3.819 -8.574 1.00 93.62 230 ILE A N 1
ATOM 1896 C CA . ILE A 1 230 ? 7.688 -4.969 -8.036 1.00 93.62 230 ILE A CA 1
ATOM 1897 C C . ILE A 1 230 ? 6.666 -6.079 -7.783 1.00 93.62 230 ILE A C 1
ATOM 1899 O O . ILE A 1 230 ? 5.841 -5.978 -6.875 1.00 93.62 230 ILE A O 1
ATOM 1903 N N . THR A 1 231 ? 6.691 -7.129 -8.598 1.00 90.88 231 THR A N 1
ATOM 1904 C CA . THR A 1 231 ? 5.609 -8.132 -8.641 1.00 90.88 231 THR A CA 1
ATOM 1905 C C . THR A 1 231 ? 5.471 -8.974 -7.369 1.00 90.88 231 THR A C 1
ATOM 1907 O O . THR A 1 231 ? 4.361 -9.398 -7.044 1.00 90.88 231 THR A O 1
ATOM 1910 N N . CYS A 1 232 ? 6.556 -9.194 -6.617 1.00 87.94 232 CYS A N 1
ATOM 1911 C CA . CYS A 1 232 ? 6.51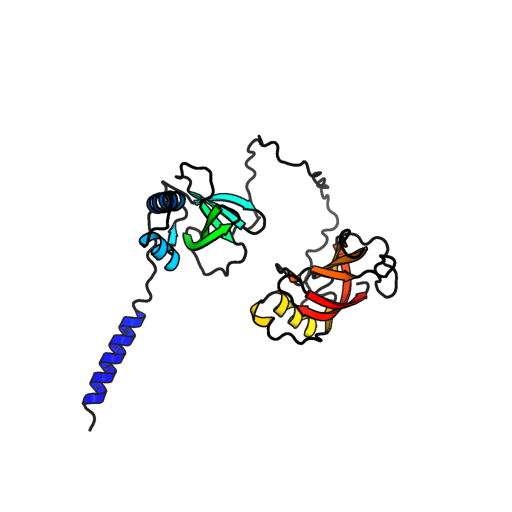3 -9.961 -5.368 1.00 87.94 232 CYS A CA 1
ATOM 1912 C C . CYS A 1 232 ? 6.038 -9.158 -4.150 1.00 87.94 232 CYS A C 1
ATOM 1914 O O . CYS A 1 232 ? 5.679 -9.761 -3.143 1.00 87.94 232 CYS A O 1
ATOM 1916 N N . VAL A 1 233 ? 6.003 -7.823 -4.217 1.00 87.06 233 VAL A N 1
ATOM 1917 C CA . VAL A 1 233 ? 5.568 -6.983 -3.094 1.00 87.06 233 VAL A CA 1
ATOM 1918 C C . VAL A 1 233 ? 4.075 -6.701 -3.226 1.00 87.06 233 VAL A C 1
ATOM 1920 O O . VAL A 1 233 ? 3.640 -5.939 -4.093 1.00 87.06 233 VAL A O 1
ATOM 1923 N N . LYS A 1 234 ? 3.278 -7.294 -2.336 1.00 81.00 234 LYS A N 1
ATOM 1924 C CA . LYS A 1 234 ? 1.825 -7.084 -2.296 1.00 81.00 234 LYS A CA 1
ATOM 1925 C C . LYS A 1 234 ? 1.471 -5.962 -1.325 1.00 81.00 234 LYS A C 1
ATOM 1927 O O . LYS A 1 234 ? 2.084 -5.826 -0.273 1.00 81.00 234 LYS A O 1
ATOM 1932 N N . ASP A 1 235 ? 0.486 -5.152 -1.706 1.00 69.88 235 ASP A N 1
ATOM 1933 C CA . ASP A 1 235 ? -0.222 -4.235 -0.802 1.00 69.88 235 ASP A CA 1
ATOM 1934 C C . ASP A 1 235 ? 0.671 -3.301 0.040 1.00 69.88 235 ASP A C 1
ATOM 1936 O O . ASP A 1 235 ? 0.404 -3.025 1.207 1.00 69.88 235 ASP A O 1
ATOM 1940 N N . SER A 1 236 ? 1.732 -2.768 -0.578 1.00 79.38 236 SER A N 1
ATOM 1941 C CA . SER A 1 236 ? 2.640 -1.793 0.035 1.00 79.38 236 SER A CA 1
ATOM 1942 C C . SER A 1 236 ? 2.866 -0.594 -0.883 1.00 79.38 236 SER A C 1
ATOM 1944 O O . SER A 1 236 ? 2.930 -0.739 -2.104 1.00 79.38 236 SER A O 1
ATOM 1946 N N . VAL A 1 237 ? 3.052 0.596 -0.300 1.00 79.19 237 VAL A N 1
ATOM 1947 C CA . VAL A 1 237 ? 3.458 1.814 -1.035 1.00 79.19 237 VAL A CA 1
ATOM 1948 C C . VAL A 1 237 ? 4.809 1.639 -1.738 1.00 79.19 237 VAL A C 1
ATOM 1950 O O . VAL A 1 237 ? 5.090 2.298 -2.733 1.00 79.19 237 VAL A O 1
ATOM 1953 N N . TYR A 1 238 ? 5.612 0.679 -1.281 1.00 83.38 238 TYR A N 1
ATOM 1954 C CA . TYR A 1 238 ? 6.912 0.343 -1.856 1.00 83.38 238 TYR A CA 1
ATOM 1955 C C . TYR A 1 238 ? 6.855 -0.668 -2.995 1.00 83.38 238 TYR A C 1
ATOM 1957 O O . TYR A 1 238 ? 7.897 -1.067 -3.505 1.00 83.38 238 TYR A O 1
ATOM 1965 N N . ARG A 1 239 ? 5.653 -1.082 -3.413 1.00 88.94 239 ARG A N 1
ATOM 1966 C CA . ARG A 1 239 ? 5.487 -1.911 -4.612 1.00 88.94 239 ARG A CA 1
ATOM 1967 C C . ARG A 1 239 ? 5.876 -1.169 -5.889 1.00 88.94 239 ARG A C 1
ATOM 1969 O O . ARG A 1 239 ? 5.980 -1.803 -6.928 1.00 88.94 239 ARG A O 1
ATOM 1976 N N . LEU A 1 240 ? 6.007 0.157 -5.835 1.00 90.94 240 LEU A N 1
ATOM 1977 C CA . LEU A 1 240 ? 6.370 0.983 -6.977 1.00 90.94 240 LEU A CA 1
ATOM 1978 C C . LEU A 1 240 ? 7.839 1.387 -6.890 1.00 90.94 240 LEU A C 1
ATOM 1980 O O . LEU A 1 240 ? 8.306 1.888 -5.866 1.00 90.94 240 LEU A O 1
ATOM 1984 N N . MET A 1 241 ? 8.545 1.203 -7.996 1.00 90.50 241 MET A N 1
ATOM 1985 C CA . MET A 1 241 ? 9.907 1.654 -8.202 1.00 90.50 241 MET A CA 1
ATOM 1986 C C . MET A 1 241 ? 9.924 2.676 -9.332 1.00 90.50 241 MET A C 1
ATOM 1988 O O . MET A 1 241 ? 9.448 2.404 -10.430 1.00 90.50 241 MET A O 1
ATOM 1992 N N . ARG A 1 242 ? 10.498 3.848 -9.062 1.00 89.94 242 ARG A N 1
ATOM 1993 C CA . ARG A 1 242 ? 10.763 4.862 -10.082 1.00 89.94 242 ARG A CA 1
ATOM 1994 C C . ARG A 1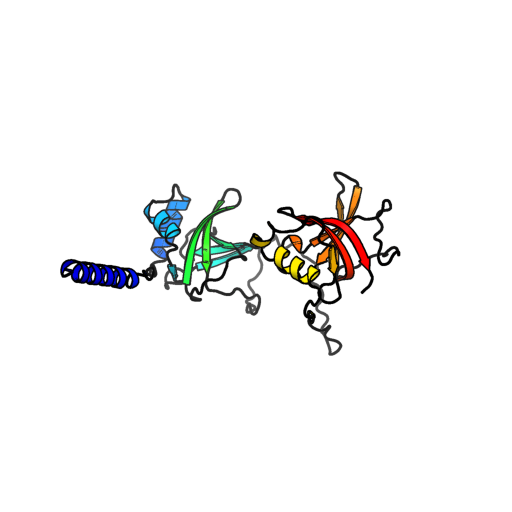 242 ? 12.180 4.683 -10.601 1.00 89.94 242 ARG A C 1
ATOM 1996 O O . ARG A 1 242 ? 13.124 4.681 -9.813 1.00 89.94 242 ARG A O 1
ATOM 2003 N N . VAL A 1 243 ? 12.310 4.535 -11.912 1.00 89.81 243 VAL A N 1
ATOM 2004 C CA . VAL A 1 243 ? 13.594 4.461 -12.607 1.00 89.81 243 VAL A CA 1
ATOM 2005 C C . VAL A 1 243 ? 13.762 5.744 -13.413 1.00 89.81 243 VAL A C 1
ATOM 2007 O O . VAL A 1 243 ? 12.933 6.004 -14.288 1.00 89.81 243 VAL A O 1
ATOM 2010 N N . PRO A 1 244 ? 14.783 6.566 -13.123 1.00 87.06 244 PRO A N 1
ATOM 2011 C CA . PRO A 1 244 ? 15.013 7.790 -13.878 1.00 87.06 244 PRO A CA 1
ATOM 2012 C C . PRO A 1 244 ? 15.397 7.457 -15.323 1.00 87.06 244 PRO A C 1
ATOM 2014 O O . PRO A 1 244 ? 16.102 6.478 -15.580 1.00 87.06 244 PRO A O 1
ATOM 2017 N N . SER A 1 245 ? 14.938 8.273 -16.269 1.00 87.25 245 SER A N 1
ATOM 2018 C CA . SER A 1 245 ? 15.385 8.195 -17.655 1.00 87.25 245 SER A CA 1
ATOM 2019 C C . SER A 1 245 ? 16.804 8.737 -17.826 1.00 87.25 245 SER A C 1
ATOM 2021 O O . SER A 1 245 ? 17.369 9.387 -16.945 1.00 87.25 245 SER A O 1
ATOM 2023 N N . THR A 1 246 ? 17.357 8.552 -19.021 1.00 84.38 246 THR A N 1
ATOM 2024 C CA . THR A 1 246 ? 18.506 9.336 -19.484 1.00 84.38 246 THR A CA 1
ATOM 2025 C C . THR A 1 246 ? 18.139 10.816 -19.632 1.00 84.38 246 THR A C 1
ATOM 2027 O O . THR A 1 246 ? 16.961 11.186 -19.606 1.00 84.38 246 THR A O 1
ATOM 2030 N N . SER A 1 247 ? 19.144 11.665 -19.866 1.00 80.25 247 SER A N 1
ATOM 2031 C CA . SER A 1 247 ? 18.961 13.083 -20.220 1.00 80.25 247 SER A CA 1
ATOM 2032 C C . SER A 1 247 ? 18.042 13.299 -21.428 1.00 80.25 247 SER A C 1
ATOM 2034 O O . SER A 1 247 ? 17.440 14.358 -21.553 1.00 80.25 247 SER A O 1
ATOM 2036 N N . ASN A 1 248 ? 17.908 12.292 -22.296 1.00 80.75 248 ASN A N 1
ATOM 2037 C CA . ASN A 1 248 ? 17.075 12.344 -23.497 1.00 80.75 248 ASN A CA 1
ATOM 2038 C C . ASN A 1 248 ? 15.643 11.827 -23.251 1.00 80.75 248 ASN A C 1
ATOM 2040 O O . ASN A 1 248 ? 14.863 11.701 -24.191 1.00 80.75 248 ASN A O 1
ATOM 2044 N N . GLY A 1 249 ? 15.282 11.487 -22.008 1.00 81.62 249 GLY A N 1
ATOM 2045 C CA . GLY A 1 249 ? 13.959 10.946 -21.674 1.00 81.62 249 GLY A CA 1
ATOM 2046 C C . GLY A 1 249 ? 13.780 9.456 -21.995 1.00 81.62 249 GLY A C 1
ATOM 2047 O O . GLY A 1 249 ? 12.663 8.930 -21.915 1.00 81.62 249 GLY A O 1
ATOM 2048 N N . GLU A 1 250 ? 14.862 8.764 -22.355 1.00 87.12 250 GLU A N 1
ATOM 2049 C CA . GLU A 1 250 ? 14.853 7.365 -22.785 1.00 87.12 250 GLU A CA 1
ATOM 2050 C C . GLU A 1 250 ? 15.125 6.415 -21.614 1.00 87.12 250 GLU A C 1
ATOM 2052 O O . GLU A 1 250 ? 15.876 6.735 -20.691 1.00 87.12 250 GLU A O 1
ATOM 2057 N N . LEU A 1 251 ? 14.520 5.228 -21.657 1.00 88.38 251 LEU A N 1
ATOM 2058 C CA . LEU A 1 251 ? 14.778 4.164 -20.693 1.00 88.38 251 LEU A CA 1
ATOM 2059 C C . LEU A 1 251 ? 15.819 3.192 -21.251 1.00 88.38 251 LEU A C 1
ATOM 2061 O O . LEU A 1 251 ? 15.686 2.736 -22.386 1.00 88.38 251 LEU A O 1
ATOM 2065 N N . ILE A 1 252 ? 16.824 2.841 -20.449 1.00 87.75 252 ILE A N 1
ATOM 2066 C CA . ILE A 1 252 ? 17.849 1.861 -20.828 1.00 87.75 252 ILE A CA 1
ATOM 2067 C C . ILE A 1 252 ? 17.551 0.513 -20.166 1.00 87.75 252 ILE A C 1
ATOM 2069 O O . ILE A 1 252 ? 17.440 0.428 -18.943 1.00 87.75 252 ILE A O 1
ATOM 2073 N N . VAL A 1 253 ? 17.495 -0.546 -20.975 1.00 87.81 253 VAL A N 1
ATOM 2074 C CA . VAL A 1 253 ? 17.408 -1.951 -20.549 1.00 87.81 253 VAL A CA 1
ATOM 2075 C C . VAL A 1 253 ? 18.493 -2.747 -21.265 1.00 87.81 253 VAL A C 1
ATOM 2077 O O . VAL A 1 253 ? 18.632 -2.653 -22.485 1.00 87.81 253 VAL A O 1
ATOM 2080 N N . SER A 1 254 ? 19.302 -3.505 -20.521 1.00 87.75 254 SER A N 1
ATOM 2081 C CA . SER A 1 254 ? 20.438 -4.273 -21.057 1.00 87.75 254 SER A CA 1
ATOM 2082 C C . SER A 1 254 ? 21.356 -3.445 -21.976 1.00 87.75 254 SER A C 1
ATOM 2084 O O . SER A 1 254 ? 21.763 -3.909 -23.036 1.00 87.75 254 SER A O 1
ATOM 2086 N N . ASN A 1 255 ? 21.662 -2.198 -21.592 1.00 83.88 255 ASN A N 1
ATOM 2087 C CA . ASN A 1 255 ? 22.451 -1.229 -22.378 1.00 83.88 255 ASN A CA 1
ATOM 2088 C C . ASN A 1 255 ? 21.840 -0.826 -23.736 1.00 83.88 255 ASN A C 1
ATOM 2090 O O . ASN A 1 255 ? 22.527 -0.249 -24.576 1.00 83.88 255 ASN A O 1
ATOM 2094 N N . THR A 1 256 ? 20.552 -1.090 -23.949 1.00 86.50 256 THR A N 1
ATOM 2095 C CA . THR A 1 256 ? 19.807 -0.683 -25.146 1.00 86.50 256 THR A CA 1
ATOM 2096 C C . THR A 1 256 ? 18.650 0.233 -24.775 1.00 86.50 256 THR A C 1
ATOM 2098 O O . THR A 1 256 ? 18.096 0.129 -23.681 1.00 86.50 256 THR A O 1
ATOM 2101 N N . ILE A 1 257 ? 18.277 1.142 -25.676 1.00 87.69 257 ILE A N 1
ATOM 2102 C CA . ILE A 1 257 ? 17.097 1.989 -25.485 1.00 87.69 257 ILE A CA 1
ATOM 2103 C C . ILE A 1 257 ? 15.853 1.115 -25.629 1.00 87.69 257 ILE A C 1
ATOM 2105 O O . ILE A 1 257 ? 15.607 0.547 -26.697 1.00 87.69 257 IL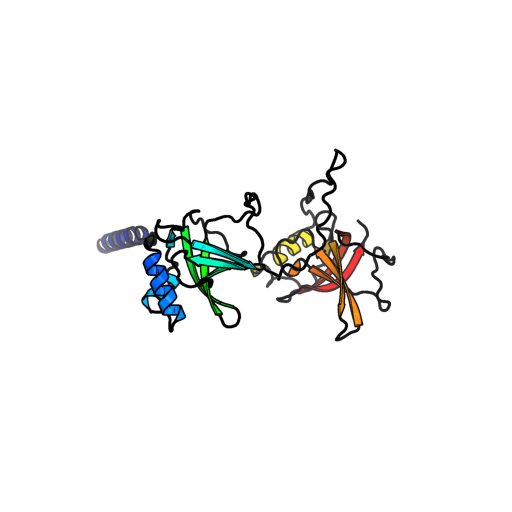E A O 1
ATOM 2109 N N . TRP A 1 258 ? 15.049 1.046 -24.575 1.00 88.56 258 TRP A N 1
ATOM 2110 C CA . TRP A 1 258 ? 13.771 0.360 -24.616 1.00 88.56 258 TRP A CA 1
ATOM 2111 C C . TRP A 1 258 ? 12.712 1.283 -25.216 1.00 88.56 258 TRP A C 1
ATOM 2113 O O . TRP A 1 258 ? 12.229 2.228 -24.588 1.00 88.56 258 TRP A O 1
ATOM 2123 N N . LYS A 1 259 ? 12.389 1.032 -26.484 1.00 82.25 259 LYS A N 1
ATOM 2124 C CA . LYS A 1 259 ? 11.428 1.829 -27.244 1.00 82.25 259 LYS A CA 1
ATOM 2125 C C . LYS A 1 259 ? 10.005 1.368 -26.929 1.00 82.25 259 LYS A C 1
ATOM 2127 O O . LYS A 1 259 ? 9.694 0.200 -27.126 1.00 82.25 259 LYS A O 1
ATOM 2132 N N . ASN A 1 260 ? 9.153 2.306 -26.514 1.00 82.44 260 ASN A N 1
ATOM 2133 C CA . ASN A 1 260 ? 7.710 2.121 -26.302 1.00 82.44 260 ASN A CA 1
ATOM 2134 C C . ASN A 1 260 ? 7.338 0.946 -25.369 1.00 82.44 260 ASN A C 1
ATOM 2136 O O . ASN A 1 260 ? 6.648 0.030 -25.816 1.00 82.44 260 ASN A O 1
ATOM 2140 N N . PRO A 1 261 ? 7.758 0.961 -24.089 1.00 87.31 261 PRO A N 1
ATOM 2141 C CA . PRO A 1 261 ? 7.320 -0.050 -23.128 1.00 87.31 261 PRO A CA 1
ATOM 2142 C C . PRO A 1 261 ? 5.792 -0.015 -22.963 1.00 87.31 261 PRO A C 1
ATOM 2144 O O . PRO A 1 261 ? 5.196 1.064 -22.867 1.00 87.31 261 PRO A O 1
ATOM 2147 N N . LEU A 1 262 ? 5.158 -1.187 -22.931 1.00 90.56 262 LEU A N 1
ATOM 2148 C CA . LEU A 1 262 ? 3.717 -1.337 -22.736 1.00 90.56 262 LEU A CA 1
ATOM 2149 C C . LEU A 1 262 ? 3.404 -1.753 -21.295 1.00 90.56 262 LEU A C 1
ATOM 2151 O O . LEU A 1 262 ? 4.138 -2.556 -20.715 1.00 90.56 262 LEU A O 1
ATOM 2155 N N . PRO A 1 263 ? 2.323 -1.230 -20.682 1.00 91.19 263 PRO A N 1
ATOM 2156 C CA . PRO A 1 263 ? 1.935 -1.642 -19.338 1.00 91.19 263 PRO A CA 1
ATOM 2157 C C . PRO A 1 263 ? 1.769 -3.163 -19.247 1.00 91.19 263 PRO A C 1
ATOM 2159 O O . PRO A 1 263 ? 1.041 -3.764 -20.041 1.00 91.19 263 PRO A O 1
ATOM 2162 N N . GLY A 1 264 ? 2.434 -3.780 -18.273 1.00 89.00 264 GLY A N 1
ATOM 2163 C CA . GLY A 1 264 ? 2.496 -5.234 -18.118 1.00 89.00 264 GLY A CA 1
ATOM 2164 C C . GLY A 1 264 ? 3.772 -5.886 -18.660 1.00 89.00 264 GLY A C 1
ATOM 2165 O O . GLY A 1 264 ? 4.012 -7.055 -18.349 1.00 89.00 264 GLY A O 1
ATOM 2166 N N . ASP A 1 265 ? 4.597 -5.163 -19.424 1.00 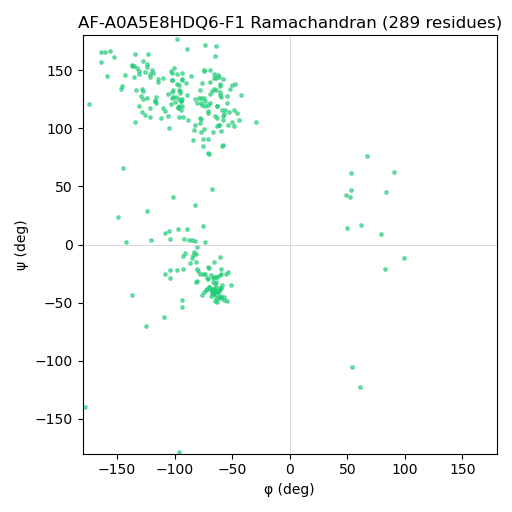91.00 265 ASP A N 1
ATOM 2167 C CA . ASP A 1 265 ? 5.901 -5.664 -19.859 1.00 91.00 265 ASP A CA 1
ATOM 2168 C C . ASP A 1 265 ? 6.819 -5.897 -18.660 1.00 91.00 265 ASP A C 1
ATOM 2170 O O . ASP A 1 265 ? 6.810 -5.136 -17.691 1.00 91.00 265 ASP A O 1
ATOM 2174 N N . ARG A 1 266 ? 7.633 -6.949 -18.729 1.00 91.88 266 ARG A N 1
ATOM 2175 C CA . ARG A 1 266 ? 8.477 -7.381 -17.617 1.00 91.88 266 ARG A CA 1
ATOM 2176 C C . ARG A 1 266 ? 9.945 -7.232 -17.939 1.00 91.88 266 ARG A C 1
ATOM 2178 O O . ARG A 1 266 ? 10.395 -7.530 -19.040 1.00 91.88 266 ARG A O 1
ATOM 2185 N N . VAL A 1 267 ? 10.675 -6.781 -16.933 1.00 92.62 267 VAL A N 1
ATOM 2186 C CA . VAL A 1 267 ? 12.127 -6.687 -16.939 1.00 92.62 267 VAL A CA 1
ATOM 2187 C C . VAL A 1 267 ? 12.665 -7.171 -15.604 1.00 92.62 267 VAL A C 1
ATOM 2189 O O . VAL A 1 267 ? 12.005 -7.110 -14.565 1.00 92.62 267 VAL A O 1
ATOM 2192 N N . LEU A 1 268 ? 13.892 -7.654 -15.633 1.00 92.50 268 LEU A N 1
ATOM 2193 C CA . LEU A 1 268 ? 14.677 -7.929 -14.445 1.00 92.50 268 LEU A CA 1
ATOM 2194 C C . LEU A 1 268 ? 15.453 -6.672 -14.066 1.00 92.50 268 LEU A C 1
ATOM 2196 O O . LEU A 1 268 ? 15.542 -5.706 -14.831 1.00 92.50 268 LEU A O 1
ATOM 2200 N N . GLY A 1 269 ? 16.040 -6.658 -12.876 1.00 92.38 269 GLY A N 1
ATOM 2201 C CA . GLY A 1 269 ? 16.797 -5.486 -12.468 1.00 92.38 269 GLY A CA 1
ATOM 2202 C C . GLY A 1 269 ? 17.729 -5.702 -11.298 1.00 92.38 269 GLY A C 1
ATOM 2203 O O . GLY A 1 269 ? 17.547 -6.587 -10.474 1.00 92.38 269 GLY A O 1
ATOM 2204 N N . LYS A 1 270 ? 18.731 -4.839 -11.212 1.00 92.25 270 LYS A N 1
ATOM 2205 C CA . LYS A 1 270 ? 19.600 -4.670 -10.053 1.00 92.25 270 LYS A CA 1
ATOM 2206 C C . LYS A 1 270 ? 19.390 -3.258 -9.528 1.00 92.25 270 LYS A C 1
ATOM 2208 O O . LYS A 1 270 ? 19.575 -2.299 -10.276 1.00 92.25 270 LYS A O 1
ATOM 2213 N N . ALA A 1 271 ? 19.027 -3.127 -8.259 1.00 92.62 271 ALA A N 1
ATOM 2214 C CA . ALA A 1 271 ? 18.812 -1.838 -7.621 1.00 92.62 271 ALA A CA 1
ATOM 2215 C C . ALA A 1 271 ? 19.599 -1.729 -6.313 1.00 92.62 271 ALA A C 1
ATOM 2217 O O . ALA A 1 271 ? 19.586 -2.638 -5.484 1.00 92.62 271 ALA A O 1
ATOM 2218 N N . LEU A 1 272 ? 20.280 -0.600 -6.133 1.00 90.00 272 LEU A N 1
ATOM 2219 C CA . LEU A 1 272 ? 20.995 -0.267 -4.908 1.00 90.00 272 LEU A CA 1
ATOM 2220 C C . LEU A 1 272 ? 20.117 0.630 -4.044 1.00 90.00 272 LEU A C 1
ATOM 2222 O O . LEU A 1 272 ? 19.723 1.724 -4.458 1.00 90.00 272 LEU A O 1
ATOM 2226 N N . LEU A 1 273 ? 19.777 0.148 -2.856 1.00 87.56 273 LEU A N 1
ATOM 2227 C CA . LEU A 1 273 ? 18.924 0.861 -1.925 1.00 87.56 273 LEU A CA 1
ATOM 2228 C C . LEU A 1 273 ? 19.683 2.032 -1.292 1.00 87.56 273 LEU A C 1
ATOM 2230 O O . LEU A 1 273 ? 20.692 1.817 -0.629 1.00 87.56 273 LEU A O 1
ATOM 2234 N N . LYS A 1 274 ? 19.154 3.255 -1.429 1.00 85.62 274 LYS A N 1
ATOM 2235 C CA . LYS A 1 274 ? 19.708 4.446 -0.765 1.00 85.62 274 LYS A CA 1
ATOM 2236 C C . LYS A 1 274 ? 19.024 4.712 0.567 1.00 85.62 274 LYS A C 1
ATOM 2238 O O . LYS A 1 274 ? 19.667 4.899 1.596 1.00 85.62 274 LYS A O 1
ATOM 2243 N N . LYS A 1 275 ? 17.692 4.801 0.532 1.00 83.69 275 LYS A N 1
ATOM 2244 C CA . LYS A 1 275 ? 16.865 5.171 1.683 1.00 83.69 275 LYS A CA 1
ATOM 2245 C C . LYS A 1 275 ? 15.435 4.688 1.492 1.00 83.69 275 LYS A C 1
ATOM 2247 O O . LYS A 1 275 ? 14.889 4.762 0.397 1.00 83.69 275 LYS A O 1
ATOM 2252 N N . ILE A 1 276 ? 14.794 4.287 2.582 1.00 82.31 276 ILE A N 1
ATOM 2253 C CA . ILE A 1 276 ? 13.352 4.036 2.627 1.00 82.31 276 ILE A CA 1
ATOM 2254 C C . ILE A 1 276 ? 12.695 5.230 3.322 1.00 82.31 276 ILE A C 1
ATOM 2256 O O . ILE A 1 276 ? 13.051 5.558 4.454 1.00 82.31 276 ILE A O 1
ATOM 2260 N N . SER A 1 277 ? 11.782 5.919 2.634 1.00 81.12 277 SER A N 1
ATOM 2261 C CA . SER A 1 277 ? 10.935 6.961 3.227 1.00 81.12 277 SER A CA 1
ATOM 2262 C C . SER A 1 277 ? 9.564 6.389 3.589 1.00 81.12 277 SER A C 1
ATOM 2264 O O . SER A 1 277 ? 9.276 5.226 3.324 1.00 81.12 277 SER A O 1
ATOM 2266 N N . GLU A 1 278 ? 8.689 7.183 4.200 1.00 79.06 278 GLU A N 1
ATOM 2267 C CA . GLU A 1 278 ? 7.325 6.740 4.523 1.00 79.06 278 GLU A CA 1
ATOM 2268 C C . GLU A 1 278 ? 6.471 6.478 3.275 1.00 79.06 278 GLU A C 1
ATOM 2270 O O . GLU A 1 278 ? 5.578 5.636 3.305 1.00 79.06 278 GLU A O 1
ATOM 2275 N N . THR A 1 279 ? 6.766 7.168 2.170 1.00 79.62 279 THR A N 1
ATOM 2276 C CA . THR A 1 279 ? 5.939 7.169 0.956 1.00 79.62 279 THR A CA 1
ATOM 2277 C C . THR A 1 279 ? 6.553 6.402 -0.208 1.00 79.62 279 THR A C 1
ATOM 2279 O O . THR A 1 279 ? 5.818 5.944 -1.078 1.00 79.62 279 THR A O 1
ATOM 2282 N N . GLN A 1 280 ? 7.880 6.256 -0.253 1.00 83.31 280 GLN A N 1
ATOM 2283 C CA . GLN A 1 280 ? 8.568 5.583 -1.352 1.00 83.31 280 GLN A CA 1
ATOM 2284 C C . GLN A 1 280 ? 9.934 5.029 -0.944 1.00 83.31 280 GLN A C 1
ATOM 2286 O O . GLN A 1 280 ? 10.507 5.383 0.086 1.00 83.31 280 GLN A O 1
ATOM 2291 N N . ILE A 1 281 ? 10.480 4.171 -1.799 1.00 84.94 281 ILE A N 1
ATOM 2292 C CA . ILE A 1 281 ? 11.881 3.771 -1.720 1.00 84.94 281 ILE A CA 1
ATOM 2293 C C . ILE A 1 281 ? 12.692 4.651 -2.662 1.00 84.94 281 ILE A C 1
ATOM 2295 O O . ILE A 1 281 ? 12.339 4.820 -3.828 1.00 84.94 281 ILE A O 1
ATOM 2299 N N . ILE A 1 282 ? 13.780 5.208 -2.140 1.00 85.62 282 ILE A N 1
ATOM 2300 C CA . ILE A 1 282 ? 14.763 5.960 -2.906 1.00 85.62 282 ILE A CA 1
ATOM 2301 C C . ILE A 1 282 ? 15.906 5.004 -3.229 1.00 85.62 282 ILE A C 1
ATOM 2303 O O . ILE A 1 282 ? 16.595 4.498 -2.337 1.00 85.62 282 ILE A O 1
ATOM 2307 N N . TRP A 1 283 ? 16.099 4.776 -4.520 1.00 88.12 283 TRP A N 1
ATOM 2308 C CA . TRP A 1 283 ? 17.168 3.952 -5.061 1.00 88.12 283 TRP A CA 1
ATOM 2309 C C . TRP A 1 283 ? 18.332 4.848 -5.475 1.00 88.12 283 TRP A C 1
ATOM 2311 O O . TRP A 1 283 ? 18.125 5.922 -6.034 1.00 88.12 283 TRP A O 1
ATOM 2321 N N . GLU A 1 284 ? 19.557 4.434 -5.169 1.00 87.50 284 GLU A N 1
ATOM 2322 C CA . GLU A 1 284 ? 20.763 5.148 -5.594 1.00 87.50 284 GLU A CA 1
ATOM 2323 C C . GLU A 1 284 ? 21.058 4.884 -7.067 1.00 87.50 284 GLU A C 1
ATOM 2325 O O . GLU A 1 284 ? 21.373 5.798 -7.824 1.00 87.50 284 GLU A O 1
ATOM 2330 N N . LYS A 1 285 ? 20.929 3.621 -7.475 1.00 88.06 285 LYS A N 1
ATOM 2331 C CA . LYS A 1 285 ? 21.182 3.172 -8.839 1.00 88.06 285 LYS A CA 1
ATOM 2332 C C . LYS A 1 285 ? 20.228 2.046 -9.184 1.00 88.06 285 LYS A C 1
ATOM 2334 O O . LYS A 1 285 ? 20.054 1.134 -8.381 1.00 88.06 285 LYS A O 1
ATOM 2339 N N . VAL A 1 286 ? 19.662 2.088 -10.386 1.00 90.38 286 VAL A N 1
ATOM 2340 C CA . VAL A 1 286 ? 18.855 1.001 -10.945 1.00 90.38 286 VAL A CA 1
ATOM 2341 C C . VAL A 1 286 ? 19.402 0.647 -12.321 1.00 90.38 286 VAL A C 1
ATOM 2343 O O . VAL A 1 286 ? 19.673 1.530 -13.130 1.00 90.38 286 VAL A O 1
ATOM 2346 N N . ILE A 1 287 ? 19.593 -0.644 -12.567 1.00 89.94 287 ILE A N 1
ATOM 2347 C CA . ILE A 1 287 ? 19.997 -1.207 -13.854 1.00 89.94 287 ILE A CA 1
ATOM 2348 C C . ILE A 1 287 ? 18.940 -2.237 -14.230 1.00 89.94 287 ILE A C 1
ATOM 2350 O O . ILE A 1 287 ? 18.656 -3.127 -13.432 1.00 89.94 287 ILE A O 1
ATOM 2354 N N . LEU A 1 288 ? 18.361 -2.110 -15.419 1.00 91.50 288 LEU A N 1
ATOM 2355 C CA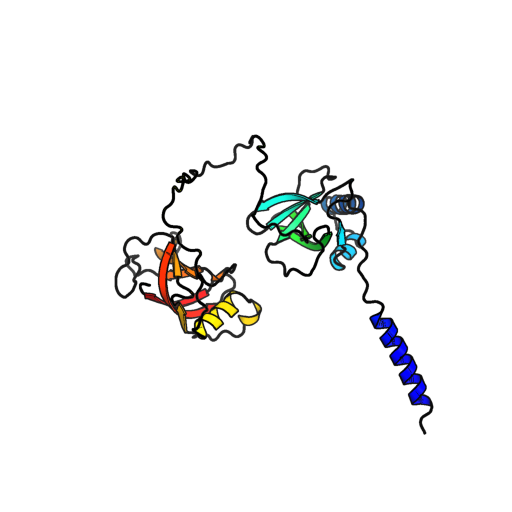 . LEU A 1 288 ? 17.330 -3.016 -15.918 1.00 91.50 288 LEU A CA 1
ATOM 2356 C C . LEU A 1 288 ? 17.919 -3.995 -16.934 1.00 91.50 288 LEU A C 1
ATOM 2358 O O . LEU A 1 288 ? 18.811 -3.632 -17.706 1.00 91.50 288 LEU A O 1
ATOM 2362 N N . TYR A 1 289 ? 17.378 -5.208 -16.962 1.00 88.56 289 TYR A N 1
ATOM 2363 C CA . TYR A 1 289 ? 17.723 -6.257 -17.916 1.00 88.56 289 TYR A CA 1
ATOM 2364 C C . TYR A 1 289 ? 16.450 -6.846 -18.520 1.00 88.56 289 TYR A C 1
ATOM 2366 O O . TYR A 1 289 ? 15.419 -6.891 -17.854 1.00 88.56 289 TYR A O 1
ATOM 2374 N N . TYR A 1 290 ? 16.510 -7.310 -19.764 1.00 86.25 290 TYR A N 1
ATOM 2375 C CA . TYR A 1 290 ? 15.420 -8.118 -20.313 1.00 86.25 290 TYR A CA 1
ATOM 2376 C C . TYR A 1 290 ? 15.258 -9.411 -19.500 1.00 86.25 290 TYR A C 1
ATOM 2378 O O . TYR A 1 290 ? 16.247 -9.946 -18.992 1.00 86.25 290 TYR A O 1
ATOM 2386 N N . GLU A 1 291 ? 14.008 -9.850 -19.336 1.00 75.06 291 GLU A N 1
ATOM 2387 C CA . GLU A 1 291 ? 13.672 -11.157 -18.751 1.00 75.06 291 GLU A CA 1
ATOM 2388 C C . GLU A 1 291 ? 14.096 -12.319 -19.655 1.00 75.06 291 GLU A C 1
ATOM 2390 O O . GLU A 1 291 ? 14.002 -12.174 -20.897 1.00 75.06 291 GLU A O 1
#

Foldseek 3Di:
DDPVVVVVVVVVVVVVVVVVVPPDPQDQPEDVPVVLVQLVVVQVHPRDPVNVVQLVVQHKYFQDNPQKGWDFLDDDDQKTFTDIPPHPDSDTAAIEGNPDPDDDDDQGMKTWYDWDDDPPDIHTYMDHNDPPDVPDDDDDDDDDPDPPPPPDPDDPPPPDDDDDDPDDLPLDPDPDPLQVLVLVVQADVVSQVVDDQWRKDKQDSNWWWFWADWDQPPPDDRWIWTWTAGRSRPDGLARIDTHTAPPVNFDDAPNDTDPDDDGGATWIKIWTFRHDDRRYTDTPDMYIYHD

Organism: NCBI:txid1249483

Secondary structure (DSSP, 8-state):
--SHHHHHHHHHHHHHHHHTT------B---HHHHHHHHHHHHHSSPPHHHHHHHHTT-EEESB-SS-BEEEEEEETTEEEEEETT-SS-S--EEEETT-------TTEEEEEEEEEETTEEEEEEEES----SS------PPP--TT-------------S---------PPP--HHHHHHHHHHH-GGGGGG--TT-EEEE-TTSPEEEEEEEE-TTTT--EEEEEEETT--S-GGGEEEEEPPTTSPPEETTEE--SPPTT-EEEEEEEEEEE-SS-EEEEEEEEEE-

Mean predicted aligned error: 20.35 Å